Protein AF-A0AAV1KT23-F1 (afdb_monomer)

Secondary structure (DSSP, 8-state):
-HHHHHHHHHHHHHHHHHHHHHHHHHHHHHHHHHHHHHHHHHHHHHHHHHHHHHHHHHHHHHHHHHHHTT-EEEES---TT--HHHHHHHHHHHHHHTT----TTT-------S-------------S-PPTT-EEEE---HHHHHHHHHHHHHHHHHHHTT-EEEEETTEEEEEPPPPTTS---PPP--PPPP---

Structure (mmCIF, N/CA/C/O backbone):
data_AF-A0AAV1KT23-F1
#
_entry.id   AF-A0AAV1KT23-F1
#
loop_
_atom_site.group_PDB
_atom_site.id
_atom_site.type_symbol
_atom_site.label_atom_id
_atom_site.label_alt_id
_atom_site.label_comp_id
_atom_site.label_asym_id
_atom_site.label_entity_id
_atom_site.label_seq_id
_atom_site.pdbx_PDB_ins_code
_atom_site.Cartn_x
_atom_site.Cartn_y
_atom_site.Cartn_z
_atom_site.occupancy
_atom_site.B_iso_or_equiv
_atom_site.auth_seq_id
_atom_site.auth_comp_id
_atom_site.auth_asym_id
_atom_site.auth_atom_id
_atom_site.pdbx_PDB_model_num
ATOM 1 N N . MET A 1 1 ? -34.843 -4.016 82.508 1.00 55.88 1 MET A N 1
ATOM 2 C CA . MET A 1 1 ? -34.786 -2.859 81.591 1.00 55.88 1 MET A CA 1
ATOM 3 C C . MET A 1 1 ? -33.618 -2.963 80.613 1.00 55.88 1 MET A C 1
ATOM 5 O O . MET A 1 1 ? -33.798 -2.567 79.472 1.00 55.88 1 MET A O 1
ATOM 9 N N . ASP A 1 2 ? -32.490 -3.579 80.985 1.00 71.94 2 ASP A N 1
ATOM 10 C CA . ASP A 1 2 ? -31.324 -3.693 80.086 1.00 71.94 2 ASP A CA 1
ATOM 11 C C . ASP A 1 2 ? -31.554 -4.578 78.851 1.00 71.94 2 ASP A C 1
ATOM 13 O O . ASP A 1 2 ? -31.288 -4.144 77.737 1.00 71.94 2 ASP A O 1
ATOM 17 N N . LYS A 1 3 ? -32.180 -5.756 79.000 1.00 79.38 3 LYS A N 1
ATOM 18 C CA . LYS A 1 3 ? -32.465 -6.655 77.858 1.00 79.38 3 LYS A CA 1
ATOM 19 C C . LYS A 1 3 ? -33.373 -6.044 76.785 1.00 79.38 3 LYS A C 1
ATOM 21 O O . LYS A 1 3 ? -33.212 -6.329 75.606 1.00 79.38 3 LYS A O 1
ATOM 26 N N . SER A 1 4 ? -34.345 -5.222 77.182 1.00 81.56 4 SER A N 1
ATOM 27 C CA . SER A 1 4 ? -35.222 -4.525 76.232 1.00 81.56 4 SER A CA 1
ATOM 28 C C . SER A 1 4 ? -34.494 -3.397 75.506 1.00 81.56 4 SER A C 1
ATOM 30 O O . SER A 1 4 ? -34.811 -3.127 74.354 1.00 81.56 4 SER A O 1
ATOM 32 N N . MET A 1 5 ? -33.519 -2.761 76.164 1.00 85.56 5 MET A N 1
ATOM 33 C CA . MET A 1 5 ? -32.680 -1.721 75.569 1.00 85.56 5 MET A CA 1
ATOM 34 C C . MET A 1 5 ? -31.668 -2.324 74.583 1.00 85.56 5 MET A C 1
ATOM 36 O O . MET A 1 5 ? -31.535 -1.821 73.473 1.00 85.56 5 MET A O 1
ATOM 40 N N . GLU A 1 6 ? -31.027 -3.445 74.935 1.00 86.19 6 GLU A N 1
ATOM 41 C CA . GLU A 1 6 ? -30.149 -4.208 74.028 1.00 86.19 6 GLU A CA 1
ATOM 42 C C . GLU A 1 6 ? -30.892 -4.711 72.783 1.00 86.19 6 GLU A C 1
ATOM 44 O O . GLU A 1 6 ? -30.389 -4.610 71.662 1.00 86.19 6 GLU A O 1
ATOM 49 N N . LEU A 1 7 ? -32.123 -5.206 72.951 1.00 88.44 7 LEU A N 1
ATOM 50 C CA . LEU A 1 7 ? -32.963 -5.623 71.826 1.00 88.44 7 LEU A CA 1
ATOM 51 C C . LEU A 1 7 ? -33.328 -4.436 70.915 1.00 88.44 7 LEU A C 1
ATOM 53 O O . LEU A 1 7 ? -33.459 -4.584 69.704 1.00 88.44 7 LEU A O 1
ATOM 57 N N . LEU A 1 8 ? -33.497 -3.240 71.479 1.00 87.31 8 LEU A N 1
ATOM 58 C CA . LEU A 1 8 ? -33.789 -2.027 70.714 1.00 87.31 8 LEU A CA 1
ATOM 59 C C . LEU A 1 8 ? -32.570 -1.548 69.918 1.00 87.31 8 LEU A C 1
ATOM 61 O O . LEU A 1 8 ? -32.713 -1.198 68.749 1.00 87.31 8 LEU A O 1
ATOM 65 N N . LEU A 1 9 ? -31.385 -1.572 70.532 1.00 89.00 9 LEU A N 1
ATOM 66 C CA . LEU A 1 9 ? -30.122 -1.198 69.890 1.00 89.00 9 LEU A CA 1
ATOM 67 C C . LEU A 1 9 ? -29.766 -2.149 68.741 1.00 89.00 9 LEU A C 1
ATOM 69 O O . LEU A 1 9 ? -29.479 -1.687 67.644 1.00 89.00 9 LEU A O 1
ATOM 73 N N . SER A 1 10 ? -29.895 -3.461 68.948 1.00 88.94 10 SER A N 1
ATOM 74 C CA . SER A 1 10 ? -29.666 -4.455 67.884 1.00 88.94 10 SER A CA 1
ATOM 75 C C . SER A 1 10 ? -30.620 -4.289 66.694 1.00 88.94 10 SER A C 1
ATOM 77 O O . SER A 1 10 ? -30.179 -4.309 65.548 1.00 88.94 10 SER A O 1
ATOM 79 N N . ASN A 1 11 ? -31.910 -4.034 66.941 1.00 89.50 11 ASN A N 1
ATOM 80 C CA . ASN A 1 11 ? -32.876 -3.741 65.874 1.00 89.50 11 ASN A CA 1
ATOM 81 C C . ASN A 1 11 ? -32.574 -2.424 65.131 1.00 89.50 11 ASN A C 1
ATOM 83 O O . ASN A 1 11 ? -32.906 -2.286 63.950 1.00 89.50 11 ASN A O 1
ATOM 87 N N . LEU A 1 12 ? -31.997 -1.430 65.815 1.00 90.88 12 LEU A N 1
ATOM 88 C CA . LEU A 1 12 ? -31.562 -0.178 65.191 1.00 90.88 12 LEU A CA 1
ATOM 89 C C . LEU A 1 12 ? -30.331 -0.398 64.308 1.00 90.88 12 LEU A C 1
ATOM 91 O O . LEU A 1 12 ? -30.327 0.087 63.178 1.00 90.88 12 LEU A O 1
ATOM 95 N N . ASP A 1 13 ? -29.350 -1.171 64.775 1.00 91.62 13 ASP A N 1
ATOM 96 C CA . ASP A 1 13 ? -28.165 -1.535 63.994 1.00 91.62 13 ASP A CA 1
ATOM 97 C C . ASP A 1 13 ? -28.533 -2.359 62.754 1.00 91.62 13 ASP A C 1
ATOM 99 O O . ASP A 1 13 ? -28.060 -2.063 61.658 1.00 91.62 13 ASP A O 1
ATOM 103 N N . GLU A 1 14 ? -29.443 -3.333 62.875 1.00 91.94 14 GLU A N 1
ATOM 104 C CA . GLU A 1 14 ? -29.962 -4.070 61.713 1.00 91.94 14 GLU A CA 1
ATOM 105 C C . GLU A 1 14 ? -30.644 -3.141 60.703 1.00 91.94 14 GLU A C 1
ATOM 107 O O . GLU A 1 14 ? -30.401 -3.242 59.499 1.00 91.94 14 GLU A O 1
ATOM 112 N N . LYS A 1 15 ? -31.471 -2.191 61.161 1.00 91.31 15 LYS A N 1
ATOM 113 C CA . LYS A 1 15 ? -32.116 -1.219 60.264 1.00 91.31 15 LYS A CA 1
ATOM 114 C C . LYS A 1 15 ? -31.115 -0.283 59.594 1.00 91.31 15 LYS A C 1
ATOM 116 O O . LYS A 1 15 ? -31.285 0.011 58.411 1.00 91.31 15 LYS A O 1
ATOM 121 N N . LEU A 1 16 ? -30.097 0.178 60.319 1.00 92.19 16 LEU A N 1
ATOM 122 C CA . LEU A 1 16 ? -29.037 1.027 59.775 1.00 92.19 16 LEU A CA 1
ATOM 123 C C . LEU A 1 16 ? -28.194 0.274 58.744 1.00 92.19 16 LEU A C 1
ATOM 125 O O . LEU A 1 16 ? -27.921 0.816 57.673 1.00 92.19 16 LEU A O 1
ATOM 129 N N . ASN A 1 17 ? -27.850 -0.985 59.012 1.00 91.81 17 ASN A N 1
ATOM 130 C CA . ASN A 1 17 ? -27.135 -1.836 58.063 1.00 91.81 17 ASN A CA 1
ATOM 131 C C . ASN A 1 17 ? -27.964 -2.074 56.797 1.00 91.81 17 ASN A C 1
ATOM 133 O O . ASN A 1 17 ? -27.471 -1.825 55.699 1.00 91.81 17 ASN A O 1
ATOM 137 N N . ASN A 1 18 ? -29.247 -2.421 56.939 1.00 91.44 18 ASN A N 1
ATOM 138 C CA . ASN A 1 18 ? -30.156 -2.601 55.803 1.00 91.44 18 ASN A CA 1
ATOM 139 C C . ASN A 1 18 ? -30.302 -1.317 54.969 1.00 91.44 18 ASN A C 1
ATOM 141 O O . ASN A 1 18 ? -30.287 -1.363 53.741 1.00 91.44 18 ASN A O 1
ATOM 145 N N . GLN A 1 19 ? -30.416 -0.148 55.609 1.00 92.06 19 GLN A N 1
ATOM 146 C CA . GLN A 1 19 ? -30.452 1.133 54.895 1.00 92.06 19 GLN A CA 1
ATOM 147 C C . GLN A 1 19 ? -29.137 1.421 54.169 1.00 92.06 19 GLN A C 1
ATOM 149 O O . GLN A 1 19 ? -29.159 1.863 53.021 1.00 92.06 19 GLN A O 1
ATOM 154 N N . THR A 1 20 ? -28.000 1.146 54.806 1.00 89.50 20 THR A N 1
ATOM 155 C CA . THR A 1 20 ? -26.676 1.332 54.201 1.00 89.50 20 THR A CA 1
ATOM 156 C C . THR A 1 20 ? -26.500 0.417 52.990 1.00 89.50 20 THR A C 1
ATOM 158 O O . THR A 1 20 ? -26.002 0.855 51.953 1.00 89.50 20 THR A O 1
ATOM 161 N N . GLU A 1 21 ? -26.978 -0.823 53.060 1.00 90.81 21 GLU A N 1
ATOM 162 C CA . GLU A 1 21 ? -26.947 -1.778 51.951 1.00 90.81 21 GLU A CA 1
ATOM 163 C C . GLU A 1 21 ? -27.853 -1.335 50.786 1.00 90.81 21 GLU A C 1
ATOM 165 O O . GLU A 1 21 ? -27.436 -1.339 49.627 1.00 90.81 21 GLU A O 1
ATOM 170 N N . ILE A 1 22 ? -29.058 -0.831 51.068 1.00 91.38 22 ILE A N 1
ATOM 171 C CA . ILE A 1 22 ? -29.959 -0.274 50.042 1.00 91.38 22 ILE A CA 1
ATOM 172 C C . ILE A 1 22 ? -29.339 0.956 49.362 1.00 91.38 22 ILE A C 1
ATOM 174 O O . ILE A 1 22 ? -29.385 1.085 48.138 1.00 91.38 22 ILE A O 1
ATOM 178 N N . ILE A 1 23 ? -28.743 1.866 50.135 1.00 89.81 23 ILE A N 1
ATOM 179 C CA . ILE A 1 23 ? -28.126 3.082 49.589 1.00 89.81 23 ILE A CA 1
ATOM 180 C C . ILE A 1 23 ? -26.904 2.721 48.745 1.00 89.81 23 ILE A C 1
ATOM 182 O O . ILE A 1 23 ? -26.772 3.201 47.620 1.00 89.81 23 ILE A O 1
ATOM 186 N N . THR A 1 24 ? -26.022 1.859 49.253 1.00 89.38 24 THR A N 1
ATOM 187 C CA . THR A 1 24 ? -24.819 1.439 48.523 1.00 89.38 24 THR A CA 1
ATOM 188 C C . THR A 1 24 ? -25.183 0.702 47.243 1.00 89.38 24 THR A C 1
ATOM 190 O O . THR A 1 24 ? -24.663 1.059 46.189 1.00 89.38 24 THR A O 1
ATOM 193 N N . THR A 1 25 ? -26.127 -0.238 47.269 1.00 91.19 25 THR A N 1
ATOM 1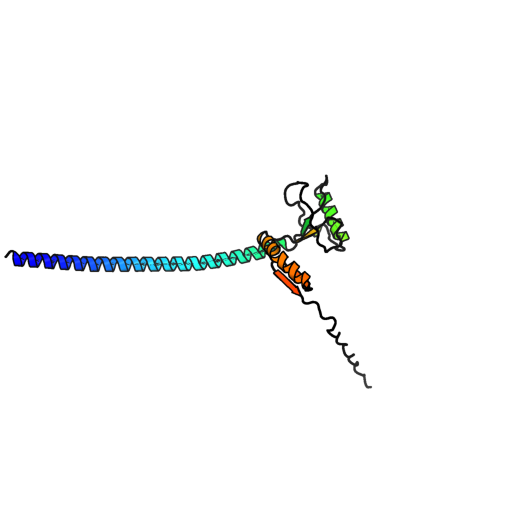94 C CA . THR A 1 25 ? -26.585 -0.939 46.057 1.00 91.19 25 THR A CA 1
ATOM 195 C C . THR A 1 25 ? -27.206 0.017 45.035 1.00 91.19 25 THR A C 1
ATOM 197 O O . THR A 1 25 ? -26.853 -0.050 43.856 1.00 91.19 25 THR A O 1
ATOM 200 N N . ALA A 1 26 ? -28.051 0.961 45.464 1.00 91.88 26 ALA A N 1
ATOM 201 C CA . ALA A 1 26 ? -28.656 1.957 44.577 1.00 91.88 26 ALA A CA 1
ATOM 202 C C . ALA A 1 26 ? -27.618 2.900 43.947 1.00 91.88 26 ALA A C 1
ATOM 204 O O . ALA A 1 26 ? -27.646 3.137 42.739 1.00 91.88 26 ALA A O 1
ATOM 205 N N . VAL A 1 27 ? -26.668 3.406 44.741 1.00 91.19 27 VAL A N 1
ATOM 206 C CA . VAL A 1 27 ? -25.580 4.264 44.247 1.00 91.19 27 VAL A CA 1
ATOM 207 C C . VAL A 1 27 ? -24.688 3.491 43.279 1.00 91.19 27 VAL A C 1
ATOM 209 O O . VAL A 1 27 ? -24.389 3.992 42.198 1.00 91.19 27 VAL A O 1
ATOM 212 N N . THR A 1 28 ? -24.310 2.256 43.622 1.00 90.88 28 THR A N 1
ATOM 213 C CA . THR A 1 28 ? -23.454 1.419 42.768 1.00 90.88 28 THR A CA 1
ATOM 214 C C . THR A 1 28 ? -24.133 1.129 41.434 1.00 90.88 28 THR A C 1
ATOM 216 O O . THR A 1 28 ? -23.493 1.246 40.393 1.00 90.88 28 THR A O 1
ATOM 219 N N . LYS A 1 29 ? -25.438 0.826 41.442 1.00 92.56 29 LYS A N 1
ATOM 220 C CA . LYS A 1 29 ? -26.222 0.598 40.224 1.00 92.56 29 LYS A CA 1
ATOM 221 C C . LYS A 1 29 ? -26.279 1.843 39.337 1.00 92.56 29 LYS A C 1
ATOM 223 O O . LYS A 1 29 ? -25.959 1.746 38.160 1.00 92.56 29 LYS A O 1
ATOM 228 N N . ASN A 1 30 ? -26.599 3.008 39.902 1.00 93.06 30 ASN A N 1
ATOM 229 C CA . ASN A 1 30 ? -26.663 4.260 39.140 1.00 93.06 30 ASN A CA 1
ATOM 230 C C . ASN A 1 30 ? -25.303 4.639 38.531 1.00 93.06 30 ASN A C 1
ATOM 232 O O . ASN A 1 30 ? -25.230 5.085 37.388 1.00 93.06 30 ASN A O 1
ATOM 236 N N . VAL A 1 31 ? -24.215 4.460 39.288 1.00 93.19 31 VAL A N 1
ATOM 237 C CA . VAL A 1 31 ? -22.854 4.710 38.791 1.00 93.19 31 VAL A CA 1
ATOM 238 C C . VAL A 1 31 ? -22.493 3.719 37.684 1.00 93.19 31 VAL A C 1
ATOM 240 O O . VAL A 1 31 ? -21.929 4.134 36.673 1.00 93.19 31 VAL A O 1
ATOM 243 N N . MET A 1 32 ? -22.843 2.439 37.839 1.00 93.38 32 MET A N 1
ATOM 244 C CA . MET A 1 32 ? -22.590 1.417 36.822 1.00 93.38 32 MET A CA 1
ATOM 245 C C . MET A 1 32 ? -23.345 1.720 35.523 1.00 93.38 32 MET A C 1
ATOM 247 O O . MET A 1 32 ? -22.735 1.722 34.461 1.00 93.38 32 MET A O 1
ATOM 251 N N . GLU A 1 33 ? -24.631 2.075 35.608 1.00 93.56 33 GLU A N 1
ATOM 252 C CA . GLU A 1 33 ? -25.448 2.451 34.446 1.00 93.56 33 GLU A CA 1
ATOM 253 C C . GLU A 1 33 ? -24.859 3.666 33.708 1.00 93.56 33 GLU A C 1
ATOM 255 O O . GLU A 1 33 ? -24.711 3.642 32.485 1.00 93.56 33 GLU A O 1
ATOM 260 N N . ALA A 1 34 ? -24.424 4.700 34.439 1.00 93.56 34 ALA A N 1
ATOM 261 C CA . ALA A 1 34 ? -23.784 5.872 33.841 1.00 93.56 34 ALA A CA 1
ATOM 262 C C . ALA A 1 34 ? -22.441 5.540 33.161 1.00 93.56 34 ALA A C 1
ATOM 264 O O . ALA A 1 34 ? -22.104 6.116 32.121 1.00 93.56 34 ALA A O 1
ATOM 265 N N . ILE A 1 35 ? -21.659 4.620 33.734 1.00 93.75 35 ILE A N 1
ATOM 266 C CA . ILE A 1 35 ? -20.406 4.141 33.136 1.00 93.75 35 ILE A CA 1
ATOM 267 C C . ILE A 1 35 ? -20.697 3.322 31.876 1.00 93.75 35 ILE A C 1
ATOM 269 O O . ILE A 1 35 ? -20.045 3.549 30.856 1.00 93.75 35 ILE A O 1
ATOM 273 N N . ASP A 1 36 ? -21.682 2.427 31.912 1.00 94.12 36 ASP A N 1
ATOM 274 C CA . ASP A 1 36 ? -22.065 1.586 30.776 1.00 94.12 36 ASP A CA 1
ATOM 275 C C . ASP A 1 36 ? -22.551 2.421 29.588 1.00 94.12 36 ASP A C 1
ATOM 277 O O . ASP A 1 36 ? -22.151 2.172 28.447 1.00 94.12 36 ASP A O 1
ATOM 281 N N . GLU A 1 37 ? -23.338 3.472 29.832 1.00 93.88 37 GLU A N 1
ATOM 282 C CA . GLU A 1 37 ? -23.741 4.417 28.786 1.00 93.88 37 GLU A CA 1
ATOM 283 C C . GLU A 1 37 ? -22.531 5.112 28.151 1.00 93.88 37 GLU A C 1
ATOM 285 O O . GLU A 1 37 ? -22.406 5.168 26.922 1.00 93.88 37 GLU A O 1
ATOM 290 N N . ARG A 1 38 ? -21.591 5.600 28.970 1.00 94.50 38 ARG A N 1
ATOM 291 C CA . ARG A 1 38 ? -20.360 6.231 28.473 1.00 94.50 38 ARG A CA 1
ATOM 292 C C . ARG A 1 38 ? -19.510 5.242 27.682 1.00 94.50 38 ARG A C 1
ATOM 294 O O . ARG A 1 38 ? -19.063 5.577 26.585 1.00 94.50 38 ARG A O 1
ATOM 301 N N . LEU A 1 39 ? -19.338 4.017 28.172 1.00 95.31 39 LEU A N 1
ATOM 302 C CA . LEU A 1 39 ? -18.619 2.964 27.457 1.00 95.31 39 LEU A CA 1
ATOM 303 C C . LEU A 1 39 ? -19.284 2.650 26.119 1.00 95.31 39 LEU A C 1
ATOM 305 O O . LEU A 1 39 ? -18.592 2.569 25.104 1.00 95.31 39 LEU A O 1
ATOM 309 N N . LYS A 1 40 ? -20.615 2.566 26.075 1.00 95.38 40 LYS A N 1
ATOM 310 C CA . LYS A 1 40 ? -21.354 2.346 24.832 1.00 95.38 40 LYS A CA 1
ATOM 311 C C . LYS A 1 40 ? -21.066 3.447 23.812 1.00 95.38 40 LYS A C 1
ATOM 313 O O . LYS A 1 40 ? -20.646 3.130 22.700 1.00 95.38 40 LYS A O 1
ATOM 318 N N . THR A 1 41 ? -21.160 4.720 24.203 1.00 94.94 41 THR A N 1
ATOM 319 C CA . THR A 1 41 ? -20.836 5.843 23.298 1.00 94.94 41 THR A CA 1
ATOM 320 C C . THR A 1 41 ? -19.399 5.767 22.766 1.00 94.94 41 THR A C 1
ATOM 322 O O . THR A 1 41 ? -19.180 5.877 21.560 1.00 94.94 41 THR A O 1
ATOM 325 N N . ILE A 1 42 ? -18.426 5.454 23.630 1.00 95.81 42 ILE A N 1
ATOM 326 C CA . ILE A 1 42 ? -17.013 5.307 23.251 1.00 95.81 42 ILE A CA 1
ATOM 327 C C . ILE A 1 42 ? -16.811 4.124 22.295 1.00 95.81 42 ILE A C 1
ATOM 329 O O . ILE A 1 42 ? -16.022 4.209 21.349 1.00 95.81 42 ILE A O 1
ATOM 333 N N . THR A 1 43 ? -17.495 2.999 22.516 1.00 95.88 43 THR A N 1
ATOM 334 C CA . THR A 1 43 ? -17.392 1.836 21.622 1.00 95.88 43 THR A CA 1
ATOM 335 C C . THR A 1 43 ? -17.973 2.141 20.245 1.00 95.88 43 THR A C 1
ATOM 337 O O . THR A 1 43 ? -17.338 1.834 19.234 1.00 95.88 43 THR A O 1
ATOM 340 N N . GLU A 1 44 ? -19.117 2.823 20.181 1.00 95.62 44 GLU A N 1
ATOM 341 C CA . GLU A 1 44 ? -19.734 3.249 18.926 1.00 95.62 44 GLU A CA 1
ATOM 342 C C . GLU A 1 44 ? -18.821 4.209 18.151 1.00 95.62 44 GLU A C 1
ATOM 344 O O . GLU A 1 44 ? -18.584 4.015 16.957 1.00 95.62 44 GLU A O 1
ATOM 349 N N . GLU A 1 45 ? -18.236 5.205 18.814 1.00 96.12 45 GLU A N 1
ATOM 350 C CA . GLU A 1 45 ? -17.266 6.110 18.191 1.00 96.12 45 GLU A CA 1
ATOM 351 C C . GLU A 1 45 ? -16.028 5.367 17.683 1.00 96.12 45 GLU A C 1
ATOM 353 O O . GLU A 1 45 ? -15.611 5.570 16.540 1.00 96.12 45 GLU A O 1
ATOM 358 N N . ASN A 1 46 ? -15.488 4.435 18.469 1.00 96.56 46 ASN A N 1
ATOM 359 C CA . ASN A 1 46 ? -14.352 3.614 18.056 1.00 96.56 46 ASN A CA 1
ATOM 360 C C . ASN A 1 46 ? -14.657 2.766 16.817 1.00 96.56 46 ASN A C 1
ATOM 362 O O . ASN A 1 46 ? -13.807 2.647 15.933 1.00 96.56 46 ASN A O 1
ATOM 366 N N . THR A 1 47 ? -15.859 2.191 16.706 1.00 96.50 47 THR A N 1
ATOM 367 C CA . THR A 1 47 ? -16.245 1.446 15.494 1.00 96.50 47 THR A CA 1
ATOM 368 C C . THR A 1 47 ? -16.317 2.359 14.269 1.00 96.50 47 THR A C 1
ATOM 370 O O . THR A 1 47 ? -15.778 2.012 13.215 1.00 96.50 47 THR A O 1
ATOM 373 N N . LYS A 1 48 ? -16.882 3.568 14.412 1.00 96.88 48 LYS A N 1
ATOM 374 C CA . LYS A 1 48 ? -16.931 4.578 13.341 1.00 96.88 48 LYS A CA 1
ATOM 375 C C . LYS A 1 48 ? -15.529 5.020 12.919 1.00 96.88 48 LYS A C 1
ATOM 377 O O . LYS A 1 48 ? -15.266 5.156 11.725 1.00 96.88 48 LYS A O 1
ATOM 382 N N . LEU A 1 49 ? -14.624 5.229 13.875 1.00 97.06 49 LEU A N 1
ATOM 383 C CA . LEU A 1 49 ? -13.235 5.602 13.604 1.00 97.06 49 LEU A CA 1
ATOM 384 C C . LEU A 1 49 ? -12.486 4.492 12.869 1.00 97.06 49 LEU A C 1
ATOM 386 O O . LEU A 1 49 ? -11.861 4.766 11.847 1.00 97.06 49 LEU A O 1
ATOM 390 N N . LYS A 1 50 ? -12.606 3.238 13.317 1.00 97.38 50 LYS A N 1
ATOM 391 C CA . LYS A 1 50 ? -11.995 2.084 12.636 1.00 97.38 50 LYS A CA 1
ATOM 392 C C . LYS A 1 50 ? -12.495 1.941 11.198 1.00 97.38 50 LYS A C 1
ATOM 394 O O . LYS A 1 50 ? -11.689 1.727 10.295 1.00 97.38 50 LYS A O 1
ATOM 399 N N . ALA A 1 51 ? -13.796 2.129 10.966 1.00 96.50 51 ALA A N 1
ATOM 400 C CA . ALA A 1 51 ? -14.357 2.122 9.616 1.00 96.50 51 ALA A CA 1
ATOM 401 C C . ALA A 1 51 ? -13.768 3.249 8.749 1.00 96.50 51 ALA A C 1
ATOM 403 O O . ALA A 1 51 ? -13.336 3.000 7.624 1.00 96.50 51 ALA A O 1
ATOM 404 N N . LYS A 1 52 ? -13.679 4.477 9.282 1.00 97.44 52 LYS A N 1
ATOM 405 C CA . LYS A 1 52 ? -13.051 5.608 8.579 1.00 97.44 52 LYS A CA 1
ATOM 406 C C . LYS A 1 52 ? -11.586 5.327 8.239 1.00 97.44 52 LYS A C 1
ATOM 408 O O . LYS A 1 52 ? -11.200 5.541 7.093 1.00 97.44 52 LYS A O 1
ATOM 413 N N . ILE A 1 53 ? -10.800 4.812 9.185 1.00 97.12 53 ILE A N 1
ATOM 414 C CA . ILE A 1 53 ? -9.392 4.446 8.966 1.00 97.12 53 ILE A CA 1
ATOM 415 C C . ILE A 1 53 ? -9.279 3.433 7.825 1.00 97.12 53 ILE A C 1
ATOM 417 O O . ILE A 1 53 ? -8.579 3.702 6.855 1.00 97.12 53 ILE A O 1
ATOM 421 N N . SER A 1 54 ? -10.063 2.353 7.860 1.00 96.44 54 SER A N 1
ATOM 422 C CA . SER A 1 54 ? -10.060 1.345 6.793 1.00 96.44 54 SER A CA 1
ATOM 423 C C . SER A 1 54 ? -10.393 1.941 5.415 1.00 96.44 54 SER A C 1
ATOM 425 O O . SER A 1 54 ? -9.724 1.656 4.420 1.00 96.44 54 SER A O 1
ATOM 427 N N . THR A 1 55 ? -11.383 2.840 5.335 1.00 96.81 55 THR A N 1
ATOM 428 C CA . THR A 1 55 ? -11.700 3.520 4.066 1.00 96.81 55 THR A CA 1
ATOM 429 C C . THR A 1 55 ? -10.587 4.452 3.589 1.00 96.81 55 THR A C 1
ATOM 431 O O . THR A 1 55 ? -10.375 4.580 2.383 1.00 96.81 55 THR A O 1
ATOM 434 N N . LEU A 1 56 ? -9.878 5.110 4.510 1.00 96.44 56 LEU A N 1
ATOM 435 C CA . LEU A 1 56 ? -8.759 5.992 4.181 1.00 96.44 56 LEU A CA 1
ATOM 436 C C . LEU A 1 56 ? -7.556 5.192 3.685 1.00 96.44 56 LEU A C 1
ATOM 438 O O . LEU A 1 56 ? -6.983 5.558 2.665 1.00 96.44 56 LEU A O 1
ATOM 442 N N . GLU A 1 57 ? -7.228 4.080 4.339 1.00 94.69 57 GLU A N 1
ATOM 443 C CA . GLU A 1 57 ? -6.185 3.149 3.897 1.00 94.69 57 GLU A CA 1
ATOM 444 C C . GLU A 1 57 ? -6.468 2.640 2.480 1.00 94.69 57 GLU A C 1
ATOM 446 O O . GLU A 1 57 ? -5.591 2.656 1.617 1.00 94.69 57 GLU A O 1
ATOM 451 N N . HIS A 1 58 ? -7.719 2.271 2.193 1.00 92.75 58 HIS A N 1
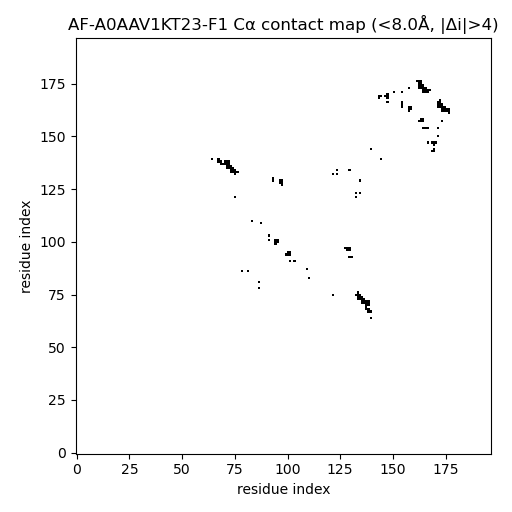ATOM 452 C CA . HIS A 1 58 ? -8.101 1.841 0.851 1.00 92.75 58 HIS A CA 1
ATOM 453 C C . HIS A 1 58 ? -7.908 2.946 -0.198 1.00 92.75 58 HIS A C 1
ATOM 455 O O . HIS A 1 58 ? -7.346 2.697 -1.266 1.00 92.75 58 HIS A O 1
ATOM 461 N N . LYS A 1 59 ? -8.324 4.181 0.110 1.00 95.62 59 LYS A N 1
ATOM 462 C CA . LYS A 1 59 ? -8.131 5.335 -0.782 1.00 95.62 59 LYS A CA 1
ATOM 463 C C . LYS A 1 59 ? -6.653 5.646 -1.003 1.00 95.62 59 LYS A C 1
ATOM 465 O O . LYS A 1 59 ? -6.261 5.906 -2.137 1.00 95.62 59 LYS A O 1
ATOM 470 N N . LEU A 1 60 ? -5.838 5.597 0.051 1.00 93.88 60 LEU A N 1
ATOM 471 C CA . LEU A 1 60 ? -4.392 5.798 -0.048 1.00 93.88 60 LEU A CA 1
ATOM 472 C C . LEU A 1 60 ? -3.758 4.767 -0.981 1.00 93.88 60 LEU A C 1
ATOM 474 O O . LEU A 1 60 ? -3.029 5.150 -1.891 1.00 93.88 60 LEU A O 1
ATOM 478 N N . ASN A 1 61 ? -4.119 3.492 -0.840 1.00 89.56 61 ASN A N 1
ATOM 479 C CA . ASN A 1 61 ? -3.613 2.429 -1.707 1.00 89.56 61 ASN A CA 1
ATOM 480 C C . ASN A 1 61 ? -3.968 2.647 -3.185 1.00 89.56 61 ASN A C 1
ATOM 482 O O . ASN A 1 61 ? -3.129 2.426 -4.060 1.00 89.56 61 ASN A O 1
ATOM 486 N N . ILE A 1 62 ? -5.187 3.112 -3.479 1.00 89.94 62 ILE A N 1
ATOM 487 C CA . ILE A 1 62 ? -5.594 3.455 -4.852 1.00 89.94 62 ILE A CA 1
ATOM 488 C C . ILE A 1 62 ? -4.742 4.609 -5.391 1.00 89.94 62 ILE A C 1
ATOM 490 O O . ILE A 1 62 ? -4.206 4.509 -6.492 1.00 89.94 62 ILE A O 1
ATOM 494 N N . ILE A 1 63 ? -4.562 5.673 -4.606 1.00 92.19 63 ILE A N 1
ATOM 495 C CA . ILE A 1 63 ? -3.769 6.841 -5.014 1.00 92.19 63 ILE A CA 1
ATOM 496 C C . ILE A 1 63 ? -2.304 6.456 -5.255 1.00 92.19 63 ILE A C 1
ATOM 498 O O . ILE A 1 63 ? -1.693 6.914 -6.222 1.00 92.19 63 ILE A O 1
ATOM 502 N N . GLU A 1 64 ? -1.717 5.619 -4.400 1.00 88.75 64 GLU A N 1
ATOM 503 C CA . GLU A 1 64 ? -0.352 5.126 -4.598 1.00 88.75 64 GLU A CA 1
ATOM 504 C C . GLU A 1 64 ? -0.220 4.293 -5.875 1.00 88.75 64 GLU A C 1
ATOM 506 O O . GLU A 1 64 ? 0.762 4.446 -6.607 1.00 88.75 64 GLU A O 1
ATOM 511 N N . LEU A 1 65 ? -1.217 3.454 -6.168 1.00 86.38 65 LEU A N 1
ATOM 512 C CA . LEU A 1 65 ? -1.269 2.671 -7.398 1.00 86.38 65 LEU A CA 1
ATOM 513 C C . LEU A 1 65 ? -1.336 3.581 -8.623 1.00 86.38 65 LEU A C 1
ATOM 515 O O . LEU A 1 65 ? -0.570 3.389 -9.562 1.00 86.38 65 LEU A O 1
ATOM 519 N N . GLU A 1 66 ? -2.207 4.587 -8.614 1.00 87.44 66 GLU A N 1
ATOM 520 C CA . GLU A 1 66 ? -2.345 5.529 -9.727 1.00 87.44 66 GLU A CA 1
ATOM 521 C C . GLU A 1 66 ? -1.069 6.342 -9.955 1.00 87.44 66 GLU A C 1
ATOM 523 O O . GLU A 1 66 ? -0.638 6.493 -11.099 1.00 87.44 66 GLU A O 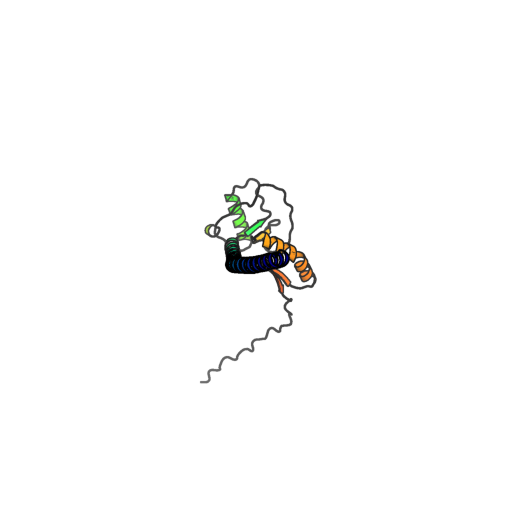1
ATOM 528 N N . LYS A 1 67 ? -0.411 6.795 -8.879 1.00 87.94 67 LYS A N 1
ATOM 529 C CA . LYS A 1 67 ? 0.854 7.541 -8.966 1.00 87.94 67 LYS A CA 1
ATOM 530 C C . LYS A 1 67 ? 2.008 6.718 -9.534 1.00 87.94 67 LYS A C 1
ATOM 532 O O . LYS A 1 67 ? 2.883 7.298 -10.168 1.00 87.94 67 LYS A O 1
ATOM 537 N N . ARG A 1 68 ? 2.037 5.404 -9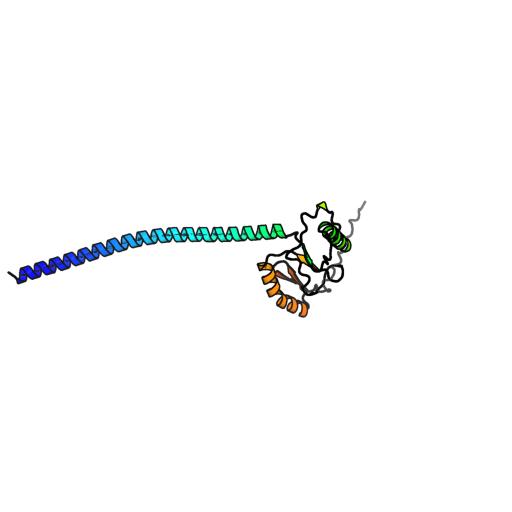.290 1.00 85.25 68 ARG A N 1
ATOM 538 C CA . ARG A 1 68 ? 3.115 4.506 -9.745 1.00 85.25 68 ARG A CA 1
ATOM 539 C C . ARG A 1 68 ? 2.786 3.738 -11.023 1.00 85.25 68 ARG A C 1
ATOM 541 O O . ARG A 1 68 ? 3.667 3.099 -11.582 1.00 85.25 68 ARG A O 1
ATOM 548 N N . LYS A 1 69 ? 1.543 3.805 -11.510 1.00 82.50 69 LYS A N 1
ATOM 549 C CA . LYS A 1 69 ? 1.043 3.017 -12.650 1.00 82.50 69 LYS A CA 1
ATOM 550 C C . LYS A 1 69 ? 1.910 3.122 -13.907 1.00 82.50 69 LYS A C 1
ATOM 552 O O . LYS A 1 69 ? 2.026 2.146 -14.641 1.00 82.50 69 LYS A O 1
ATOM 557 N N . TYR A 1 70 ? 2.484 4.297 -14.153 1.00 83.12 70 TYR A N 1
ATOM 558 C CA . TYR A 1 70 ? 3.307 4.584 -15.332 1.00 83.12 70 TYR A CA 1
ATOM 559 C C . TYR A 1 70 ? 4.806 4.664 -15.008 1.00 83.12 70 TYR A C 1
ATOM 561 O O . TYR A 1 70 ? 5.604 5.031 -15.865 1.00 83.12 70 TYR A O 1
ATOM 569 N N . ASN A 1 71 ? 5.199 4.324 -13.779 1.00 86.50 71 ASN A N 1
ATOM 570 C CA . ASN A 1 71 ? 6.593 4.335 -13.366 1.00 86.50 71 ASN A CA 1
ATOM 571 C C . ASN A 1 71 ? 7.274 3.029 -13.784 1.00 86.50 71 ASN A C 1
ATOM 573 O O . ASN A 1 71 ? 6.807 1.927 -13.475 1.00 86.50 71 ASN A O 1
ATOM 577 N N . LEU A 1 72 ? 8.432 3.167 -14.423 1.00 84.75 72 LEU A N 1
ATOM 578 C CA . LEU A 1 72 ? 9.293 2.060 -14.815 1.00 84.75 72 LEU A CA 1
ATOM 579 C C . LEU A 1 72 ? 10.625 2.146 -14.072 1.00 84.75 72 LEU A C 1
ATOM 581 O O . LEU A 1 72 ? 11.185 3.223 -13.876 1.00 84.75 72 LEU A O 1
ATOM 585 N N . VAL A 1 73 ? 11.137 0.989 -13.670 1.00 85.56 73 VAL A N 1
ATOM 586 C CA . VAL A 1 73 ? 12.417 0.838 -12.987 1.00 85.56 73 VAL A CA 1
ATOM 587 C C . VAL A 1 73 ? 13.360 0.061 -13.888 1.00 85.56 73 VAL A C 1
ATOM 589 O O . VAL A 1 73 ? 13.144 -1.122 -14.167 1.00 85.56 73 VAL A O 1
ATOM 592 N N . PHE A 1 74 ? 14.423 0.736 -14.309 1.00 82.94 74 PHE A N 1
ATOM 593 C CA . PHE A 1 74 ? 15.497 0.161 -15.102 1.00 82.94 74 PHE A CA 1
ATOM 594 C C . PHE A 1 74 ? 16.610 -0.347 -14.183 1.00 82.94 74 PHE A C 1
ATOM 596 O O . PHE A 1 74 ? 17.035 0.326 -13.245 1.00 82.94 74 PHE A O 1
ATOM 603 N N . PHE A 1 75 ? 17.092 -1.552 -14.459 1.00 83.38 75 PHE A N 1
ATOM 604 C CA . PHE A 1 75 ? 18.200 -2.188 -13.757 1.00 83.38 75 PHE A CA 1
ATOM 605 C C . PHE A 1 75 ? 19.327 -2.485 -14.738 1.00 83.38 75 PHE A C 1
ATOM 607 O O . PHE A 1 75 ? 19.063 -2.879 -15.870 1.00 83.38 75 PHE A O 1
ATOM 614 N N . GLY A 1 76 ? 20.574 -2.384 -14.270 1.00 78.06 76 GLY A N 1
ATOM 615 C CA . GLY A 1 76 ? 21.752 -2.759 -15.060 1.00 78.06 76 GLY A CA 1
ATOM 616 C C . GLY A 1 76 ? 22.236 -1.689 -16.040 1.00 78.06 76 GLY A C 1
ATOM 617 O O . GLY A 1 76 ? 23.014 -2.018 -16.926 1.00 78.06 76 GLY A O 1
ATOM 618 N N . ILE A 1 77 ? 21.796 -0.438 -15.875 1.00 78.00 77 ILE A N 1
ATOM 619 C CA . ILE A 1 77 ? 22.340 0.711 -16.605 1.00 78.00 77 ILE A CA 1
ATOM 620 C C . ILE A 1 77 ? 23.712 1.054 -16.021 1.00 78.00 77 ILE A C 1
ATOM 622 O O . ILE A 1 77 ? 23.858 1.204 -14.806 1.00 78.00 77 ILE A O 1
ATOM 626 N N . GLU A 1 78 ? 24.717 1.151 -16.886 1.00 75.00 78 GLU A N 1
ATOM 627 C CA . GLU A 1 78 ? 26.063 1.566 -16.508 1.00 75.00 78 GLU A CA 1
ATOM 628 C C . GLU A 1 78 ? 26.154 3.098 -16.487 1.00 75.00 78 GLU A C 1
ATOM 630 O O . GLU A 1 78 ? 25.952 3.770 -17.499 1.00 75.00 78 GLU A O 1
ATOM 635 N N . GLU A 1 79 ? 26.437 3.644 -15.304 1.00 68.19 79 GLU A N 1
ATOM 636 C CA . GLU A 1 79 ? 26.464 5.088 -15.023 1.00 68.19 79 GLU A CA 1
ATOM 637 C C . GLU A 1 79 ? 27.893 5.660 -15.023 1.00 68.19 79 GLU A C 1
ATOM 639 O O . GLU A 1 79 ? 28.124 6.745 -14.495 1.00 68.19 79 GLU A O 1
ATOM 644 N N . SER A 1 80 ? 28.886 4.929 -15.544 1.00 60.19 80 SER A N 1
ATOM 645 C CA . SER A 1 80 ? 30.299 5.308 -15.434 1.00 60.19 80 SER A CA 1
ATOM 646 C C . SER A 1 80 ? 30.578 6.668 -16.093 1.00 60.19 80 SER A C 1
ATOM 648 O O . SER A 1 80 ? 30.783 6.748 -17.301 1.00 60.19 80 SER A O 1
ATOM 650 N N . GLY A 1 81 ? 30.585 7.732 -15.283 1.00 59.88 81 GLY A N 1
ATOM 651 C CA . GLY A 1 81 ? 30.950 9.094 -15.680 1.00 59.88 81 GLY A CA 1
ATOM 652 C C . GLY A 1 81 ? 29.892 9.879 -16.460 1.00 59.88 81 GLY A C 1
ATOM 653 O O . GLY A 1 81 ? 30.218 10.962 -16.933 1.00 59.88 81 GLY A O 1
ATOM 654 N N . LYS A 1 82 ? 28.662 9.367 -16.598 1.00 66.19 82 LYS A N 1
ATOM 655 C CA . LYS A 1 82 ? 27.608 10.030 -17.381 1.00 66.19 82 LYS A CA 1
ATOM 656 C C . LYS A 1 82 ? 26.880 11.103 -16.576 1.00 66.19 82 LYS A C 1
ATOM 658 O O . LYS A 1 82 ? 26.573 10.904 -15.399 1.00 66.19 82 LYS A O 1
ATOM 663 N N . THR A 1 83 ? 26.562 12.218 -17.226 1.00 73.38 83 THR A N 1
ATOM 664 C CA . THR A 1 83 ? 25.682 13.254 -16.661 1.00 73.38 83 THR A CA 1
ATOM 665 C C . THR A 1 83 ? 24.235 12.741 -16.609 1.00 73.38 83 THR A C 1
ATOM 667 O O . THR A 1 83 ? 23.854 11.838 -17.359 1.00 73.38 83 THR A O 1
ATOM 670 N N . GLU A 1 84 ? 23.389 13.307 -15.741 1.00 70.94 84 GLU A N 1
ATOM 671 C CA . GLU A 1 84 ? 21.968 12.926 -15.664 1.00 70.94 84 GLU A CA 1
ATOM 672 C C . GLU A 1 84 ? 21.262 13.045 -17.027 1.00 70.94 84 GLU A C 1
ATOM 674 O O . GLU A 1 84 ? 20.525 12.140 -17.408 1.00 70.94 84 GLU A O 1
ATOM 679 N N . ALA A 1 85 ? 21.560 14.093 -17.805 1.00 74.56 85 ALA A N 1
ATOM 680 C CA . ALA A 1 85 ? 21.013 14.293 -19.151 1.00 74.56 85 ALA A CA 1
ATOM 681 C C . ALA A 1 85 ? 21.408 13.174 -20.135 1.00 74.56 85 ALA A C 1
ATOM 683 O O . ALA A 1 85 ? 20.554 12.606 -20.805 1.00 74.56 85 ALA A O 1
ATOM 684 N N . GLU A 1 86 ? 22.680 12.772 -20.152 1.00 78.00 86 GLU A N 1
ATOM 685 C CA . GLU A 1 86 ? 23.169 11.680 -21.010 1.00 78.00 86 GLU A CA 1
ATOM 686 C C . GLU A 1 86 ? 22.538 10.331 -20.637 1.00 78.00 86 GLU A C 1
ATOM 688 O O . GLU A 1 86 ? 22.366 9.445 -21.473 1.00 78.00 86 GLU A O 1
ATOM 693 N N . THR A 1 87 ? 22.182 10.164 -19.362 1.00 75.88 87 THR A N 1
ATOM 694 C CA . THR A 1 87 ? 21.472 8.973 -18.886 1.00 75.88 87 THR A CA 1
ATOM 695 C C . THR A 1 87 ? 20.029 8.954 -19.390 1.00 75.88 87 THR A C 1
ATOM 697 O O . THR A 1 87 ? 19.523 7.888 -19.736 1.00 75.88 87 THR A O 1
ATOM 700 N N . VAL A 1 88 ? 19.374 10.117 -19.465 1.00 75.94 88 VAL A N 1
ATOM 701 C CA . VAL A 1 88 ? 18.032 10.258 -20.049 1.00 75.94 88 VAL A CA 1
ATOM 702 C C . VAL A 1 88 ? 18.044 9.889 -21.526 1.00 75.94 88 VAL A C 1
ATOM 704 O O . VAL A 1 88 ? 17.222 9.071 -21.941 1.00 75.94 88 VAL A O 1
ATOM 707 N N . ASP A 1 89 ? 18.992 10.428 -22.290 1.00 80.31 89 ASP A N 1
ATOM 708 C CA . ASP A 1 89 ? 19.115 10.135 -23.721 1.00 80.31 89 ASP A CA 1
ATOM 709 C C . ASP A 1 89 ? 19.396 8.647 -23.955 1.00 80.31 89 ASP A C 1
ATOM 711 O O . ASP A 1 89 ? 18.718 8.002 -24.749 1.00 80.31 89 ASP A O 1
ATOM 715 N N . TYR A 1 90 ? 20.285 8.050 -23.155 1.00 80.56 90 TYR A N 1
ATOM 716 C CA . TYR A 1 90 ? 20.551 6.614 -23.220 1.00 80.56 90 TYR A CA 1
ATOM 717 C C . TYR A 1 90 ? 19.310 5.754 -22.924 1.00 80.56 90 TYR A C 1
ATOM 719 O O . TYR A 1 90 ? 19.062 4.759 -23.603 1.00 80.56 90 TYR A O 1
ATOM 727 N N . ILE A 1 91 ? 18.505 6.119 -21.919 1.00 79.44 91 ILE A N 1
ATOM 728 C CA . ILE A 1 91 ? 17.246 5.417 -21.618 1.00 79.44 91 ILE A CA 1
ATOM 729 C C . ILE A 1 91 ? 16.250 5.576 -22.769 1.00 79.44 91 ILE A C 1
ATOM 731 O O . ILE A 1 91 ? 15.557 4.616 -23.109 1.00 79.44 91 ILE A O 1
ATOM 735 N N . LYS A 1 92 ? 16.182 6.763 -23.374 1.00 80.62 92 LYS A N 1
ATOM 736 C CA . LYS A 1 92 ? 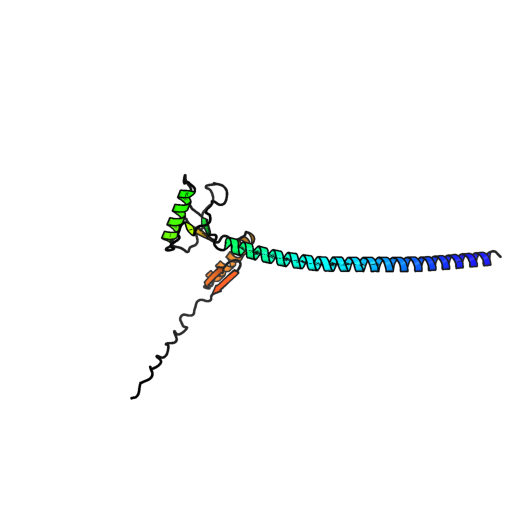15.324 7.026 -24.529 1.00 80.62 92 LYS A CA 1
ATOM 737 C C . LYS A 1 92 ? 15.712 6.138 -25.712 1.00 80.62 92 LYS A C 1
ATOM 739 O O . LYS A 1 92 ? 14.834 5.488 -26.278 1.00 80.62 92 LYS A O 1
ATOM 744 N N . ASP A 1 93 ? 17.003 6.038 -26.013 1.00 82.81 93 ASP A N 1
ATOM 745 C CA . ASP A 1 93 ? 17.523 5.177 -27.077 1.00 82.81 93 ASP A CA 1
ATOM 746 C C . ASP A 1 93 ? 17.173 3.705 -26.828 1.00 82.81 93 ASP A C 1
ATOM 748 O O . ASP A 1 93 ? 16.635 3.045 -27.715 1.00 82.81 93 ASP A O 1
ATOM 752 N N . ILE A 1 94 ? 17.351 3.213 -25.592 1.00 80.38 94 ILE A N 1
ATOM 753 C CA . ILE A 1 94 ? 16.951 1.846 -25.210 1.00 80.38 94 ILE A CA 1
ATOM 754 C C . ILE A 1 94 ? 15.465 1.609 -25.494 1.00 80.38 94 ILE A C 1
ATOM 756 O O . ILE A 1 94 ? 15.093 0.550 -25.993 1.00 80.38 94 ILE A O 1
ATOM 760 N N . ILE A 1 95 ? 14.590 2.561 -25.163 1.00 79.06 95 ILE A N 1
ATOM 761 C CA . ILE A 1 95 ? 13.149 2.400 -25.385 1.00 79.06 95 ILE A CA 1
ATOM 762 C C . ILE A 1 95 ? 12.828 2.377 -26.885 1.00 79.06 95 ILE A C 1
ATOM 764 O O . ILE A 1 95 ? 12.044 1.530 -27.324 1.00 79.06 95 ILE A O 1
ATOM 768 N N . ILE A 1 96 ? 13.469 3.234 -27.679 1.00 82.94 96 ILE A N 1
ATOM 769 C CA . ILE A 1 96 ? 13.313 3.254 -29.139 1.00 82.94 96 ILE A CA 1
ATOM 770 C C . ILE A 1 96 ? 13.760 1.918 -29.748 1.00 82.94 96 ILE A C 1
ATOM 772 O O . ILE A 1 96 ? 13.047 1.364 -30.587 1.00 82.94 96 ILE A O 1
ATOM 776 N N . GLU A 1 97 ? 14.871 1.345 -29.275 1.00 80.00 97 GLU A N 1
ATOM 777 C CA . GLU A 1 97 ? 15.352 0.020 -29.692 1.00 80.00 97 GLU A CA 1
ATOM 778 C C . GLU A 1 97 ? 14.336 -1.099 -29.414 1.00 80.00 97 GLU A C 1
ATOM 780 O O . GLU A 1 97 ? 14.250 -2.062 -30.178 1.00 80.00 97 GLU A O 1
ATOM 785 N N . THR A 1 98 ? 13.501 -0.967 -28.374 1.00 74.38 98 THR A N 1
ATOM 786 C CA . THR A 1 98 ? 12.418 -1.935 -28.110 1.00 74.38 98 THR A CA 1
ATOM 787 C C . THR A 1 98 ? 11.235 -1.836 -29.080 1.00 74.38 98 THR A C 1
ATOM 789 O O . THR A 1 98 ? 10.307 -2.642 -28.989 1.00 74.38 98 THR A O 1
ATOM 792 N N . GLY A 1 99 ? 11.249 -0.873 -30.008 1.00 75.06 99 GLY A N 1
ATOM 793 C CA . GLY A 1 99 ? 10.177 -0.628 -30.974 1.00 75.06 99 GLY A CA 1
ATOM 794 C C . GLY A 1 99 ? 9.063 0.283 -30.454 1.00 75.06 99 GLY A C 1
ATOM 795 O O . GLY A 1 99 ? 8.007 0.363 -31.081 1.00 75.06 99 GLY A O 1
ATOM 796 N N . THR A 1 100 ? 9.277 0.963 -29.322 1.00 77.69 100 THR A N 1
ATOM 797 C CA . THR A 1 100 ? 8.327 1.940 -28.771 1.00 77.69 100 THR A CA 1
ATOM 798 C C . THR A 1 100 ? 8.853 3.347 -29.025 1.00 77.69 100 THR A C 1
ATOM 800 O O . THR A 1 100 ? 9.947 3.687 -28.586 1.00 77.69 100 THR A O 1
ATOM 803 N N . GLN A 1 101 ? 8.082 4.178 -29.724 1.00 78.19 101 GLN A N 1
ATOM 804 C CA . GLN A 1 101 ? 8.413 5.594 -29.880 1.00 78.19 101 GLN A CA 1
ATOM 805 C C . GLN A 1 101 ? 7.979 6.345 -28.622 1.00 78.19 101 GLN A C 1
ATOM 807 O O . GLN A 1 101 ? 6.820 6.240 -28.229 1.00 78.19 101 GLN A O 1
ATOM 812 N N . ILE A 1 102 ? 8.915 7.056 -27.992 1.00 77.62 102 ILE A N 1
ATOM 813 C CA . ILE A 1 102 ? 8.645 7.940 -26.856 1.00 77.62 102 ILE A CA 1
ATOM 814 C C . ILE A 1 102 ? 9.306 9.289 -27.112 1.00 77.62 102 ILE A C 1
ATOM 816 O O . ILE A 1 102 ? 10.503 9.367 -27.414 1.00 77.62 102 ILE A O 1
ATOM 820 N N . ASP A 1 103 ? 8.528 10.350 -26.935 1.00 77.31 103 ASP A N 1
ATOM 821 C CA . ASP A 1 103 ? 9.019 11.719 -27.005 1.00 77.31 103 ASP A CA 1
ATOM 822 C C . ASP A 1 103 ? 9.511 12.206 -25.641 1.00 77.31 103 ASP A C 1
ATOM 824 O O . ASP A 1 103 ? 9.000 11.837 -24.584 1.00 77.31 103 ASP A O 1
ATOM 828 N N . SER A 1 104 ? 10.496 13.109 -25.647 1.00 72.81 104 SER A N 1
ATOM 829 C CA . SER A 1 104 ? 11.090 13.626 -24.405 1.00 72.81 104 SER A CA 1
ATOM 830 C C . SER A 1 104 ? 10.066 14.333 -23.501 1.00 72.81 104 SER A C 1
ATOM 832 O O . SER A 1 104 ? 10.245 14.363 -22.290 1.00 72.81 104 SER A O 1
ATOM 834 N N . HIS A 1 105 ? 8.977 14.864 -24.069 1.00 76.88 105 HIS A N 1
ATOM 835 C CA . HIS A 1 105 ? 7.901 15.541 -23.333 1.00 76.88 105 HIS A CA 1
ATOM 836 C C . HIS A 1 105 ? 6.944 14.577 -22.614 1.00 76.88 105 HIS A C 1
ATOM 838 O O . HIS A 1 105 ? 6.218 14.990 -21.712 1.00 76.88 105 HIS A O 1
ATOM 844 N N . GLU A 1 106 ? 6.922 13.302 -23.004 1.00 79.00 106 GLU A N 1
ATOM 845 C CA . GLU A 1 106 ? 6.093 12.273 -22.364 1.00 79.00 106 GLU A CA 1
ATOM 846 C C . GLU A 1 106 ? 6.730 11.776 -21.060 1.00 79.00 106 GLU A C 1
ATOM 848 O O . GLU A 1 106 ? 6.060 11.253 -20.165 1.00 79.00 106 GLU A O 1
ATOM 853 N N . ILE A 1 107 ? 8.040 11.981 -20.932 1.00 78.44 107 ILE A N 1
ATOM 854 C CA . ILE A 1 107 ? 8.813 11.636 -19.754 1.00 78.44 107 ILE A CA 1
ATOM 855 C C . ILE A 1 107 ? 8.691 12.776 -18.748 1.00 78.44 107 ILE A C 1
ATOM 857 O O . ILE A 1 107 ? 9.259 13.851 -18.916 1.00 78.44 107 ILE A O 1
ATOM 861 N N . LYS A 1 108 ? 7.972 12.520 -17.653 1.00 81.38 108 LYS A N 1
ATOM 862 C CA . LYS A 1 108 ? 7.820 13.509 -16.583 1.00 81.38 108 LYS A CA 1
ATOM 863 C C . LYS A 1 108 ? 9.132 13.747 -15.838 1.00 81.38 108 LYS A C 1
ATOM 865 O O . LYS A 1 108 ? 9.593 14.874 -15.768 1.00 81.38 108 LYS A O 1
ATOM 870 N N . ASN A 1 109 ? 9.689 12.687 -15.250 1.00 81.19 109 ASN A N 1
ATOM 871 C CA . ASN A 1 109 ? 10.888 12.734 -14.416 1.00 81.19 109 ASN A CA 1
ATOM 872 C C . ASN A 1 109 ? 11.714 11.462 -14.630 1.00 81.19 109 ASN A C 1
ATOM 874 O O . ASN A 1 109 ? 11.153 10.366 -14.671 1.00 81.19 109 ASN A O 1
ATOM 878 N N . ILE A 1 110 ? 13.037 11.605 -14.649 1.00 78.00 110 ILE A N 1
ATOM 879 C CA . ILE A 1 110 ? 13.994 10.498 -14.563 1.00 78.00 110 ILE A CA 1
ATOM 880 C C . ILE A 1 110 ? 14.973 10.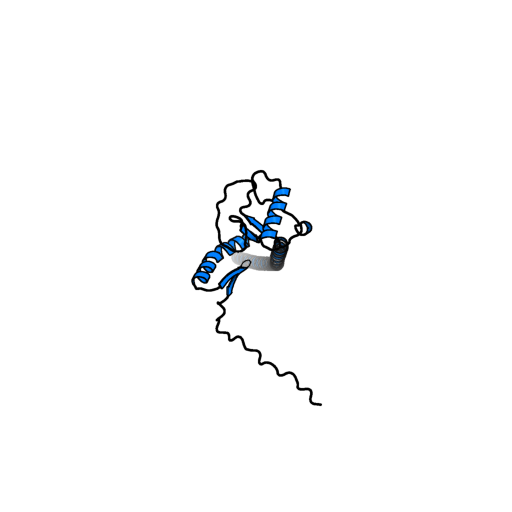830 -13.451 1.00 78.00 110 ILE A C 1
ATOM 882 O O . ILE A 1 110 ? 15.476 11.944 -13.365 1.00 78.00 110 ILE A O 1
ATOM 886 N N . TYR A 1 111 ? 15.221 9.862 -12.581 1.00 79.25 111 TYR A N 1
ATOM 887 C CA . TYR A 1 111 ? 16.208 9.993 -11.525 1.00 79.25 111 TYR A CA 1
ATOM 888 C C . TYR A 1 111 ? 16.679 8.618 -11.079 1.00 79.25 111 TYR A C 1
ATOM 890 O O . TYR A 1 111 ? 15.986 7.603 -11.202 1.00 79.25 111 TYR A O 1
ATOM 898 N N . ARG A 1 112 ? 17.876 8.599 -10.508 1.00 78.19 112 ARG A N 1
ATOM 899 C CA . ARG A 1 112 ? 18.476 7.400 -9.947 1.00 78.19 112 ARG A CA 1
ATOM 900 C C . ARG A 1 112 ? 17.856 7.057 -8.594 1.00 78.19 112 ARG A C 1
ATOM 902 O O . ARG A 1 112 ? 17.735 7.905 -7.712 1.00 78.19 112 ARG A O 1
ATOM 909 N N . ILE A 1 113 ? 17.540 5.781 -8.379 1.00 79.44 113 ILE A N 1
ATOM 910 C CA . ILE A 1 113 ? 17.034 5.295 -7.089 1.00 79.44 113 ILE A CA 1
ATOM 911 C C . ILE A 1 113 ? 18.198 4.751 -6.240 1.00 79.44 113 ILE A C 1
ATOM 913 O O . ILE A 1 113 ? 18.798 3.725 -6.558 1.00 79.44 113 ILE A O 1
ATOM 917 N N . GLY A 1 114 ? 18.489 5.403 -5.107 1.00 74.94 114 GLY A N 1
ATOM 918 C CA . GLY A 1 114 ? 19.479 4.958 -4.110 1.00 74.94 114 GLY A CA 1
ATOM 919 C C . GLY A 1 114 ? 20.856 5.631 -4.225 1.00 74.94 114 GLY A C 1
ATOM 920 O O . GLY A 1 114 ? 21.004 6.633 -4.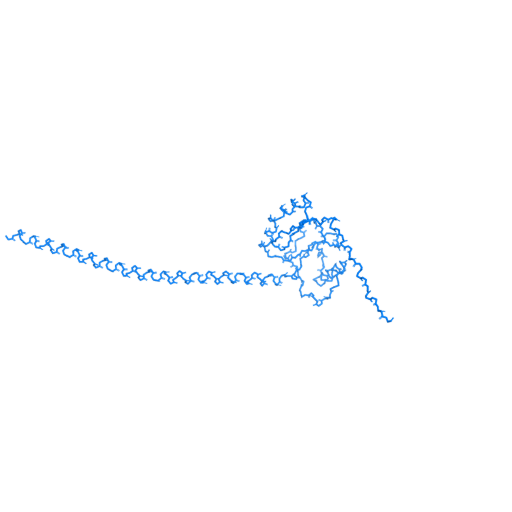913 1.00 74.94 114 GLY A O 1
ATOM 921 N N . LYS A 1 115 ? 21.885 5.076 -3.557 1.00 70.00 115 LYS A N 1
ATOM 922 C CA . LYS A 1 115 ? 23.285 5.576 -3.574 1.00 70.00 115 LYS A CA 1
ATOM 923 C C . LYS A 1 115 ? 24.141 4.916 -4.662 1.00 70.00 115 LYS A C 1
ATOM 925 O O . LYS A 1 115 ? 23.870 3.759 -5.006 1.00 70.00 115 LYS A O 1
ATOM 930 N N . ASN A 1 116 ? 25.128 5.641 -5.201 1.00 66.19 116 ASN A N 1
ATOM 931 C CA . ASN A 1 116 ? 26.021 5.183 -6.274 1.00 66.19 116 ASN A CA 1
ATOM 932 C C . ASN A 1 116 ? 27.002 4.108 -5.783 1.00 66.19 116 ASN A C 1
ATOM 934 O O . ASN A 1 116 ? 28.137 4.404 -5.433 1.00 66.19 116 ASN A O 1
ATOM 938 N N . ASN A 1 117 ? 26.534 2.861 -5.693 1.00 57.78 117 ASN A N 1
ATOM 939 C CA . ASN A 1 117 ? 27.346 1.722 -5.281 1.00 57.78 117 ASN A CA 1
ATOM 940 C C . ASN A 1 117 ? 27.328 0.647 -6.381 1.00 57.78 117 ASN A C 1
ATOM 942 O O . ASN A 1 117 ? 26.328 -0.052 -6.552 1.00 57.78 117 ASN A O 1
ATOM 946 N N . ASN A 1 118 ? 28.469 0.467 -7.053 1.00 52.25 118 ASN A N 1
ATOM 947 C CA . ASN A 1 118 ? 28.740 -0.450 -8.180 1.00 52.25 118 ASN A CA 1
ATOM 948 C C . ASN A 1 118 ? 28.614 -1.965 -7.882 1.00 52.25 118 ASN A C 1
ATOM 950 O O . ASN A 1 118 ? 29.200 -2.789 -8.578 1.00 52.25 118 ASN A O 1
ATOM 954 N N . LYS A 1 119 ? 27.907 -2.384 -6.825 1.00 43.66 119 LYS A N 1
ATOM 955 C CA . LYS A 1 119 ? 27.885 -3.786 -6.370 1.00 43.66 119 LYS A CA 1
ATOM 956 C C . LYS A 1 119 ? 26.473 -4.270 -6.052 1.00 43.66 119 LYS A C 1
ATOM 958 O O . LYS A 1 119 ? 26.123 -4.423 -4.884 1.00 43.66 119 LYS A O 1
ATOM 963 N N . ARG A 1 120 ? 25.662 -4.585 -7.067 1.00 40.94 120 ARG A N 1
ATOM 964 C CA . ARG A 1 120 ? 24.585 -5.579 -6.895 1.00 40.94 120 ARG A CA 1
ATOM 965 C C . ARG A 1 120 ? 24.553 -6.571 -8.062 1.00 40.94 120 ARG A C 1
ATOM 967 O O . ARG A 1 120 ? 24.552 -6.138 -9.210 1.00 40.94 120 ARG A O 1
ATOM 974 N N . PRO A 1 121 ? 24.546 -7.888 -7.778 1.00 34.94 121 PRO A N 1
ATOM 975 C CA . PRO A 1 121 ? 24.658 -8.914 -8.800 1.00 34.94 121 PRO A CA 1
ATOM 976 C C . PRO A 1 121 ? 23.343 -9.155 -9.547 1.00 34.94 121 PRO A C 1
ATOM 978 O O . PRO A 1 121 ? 22.239 -8.941 -9.041 1.00 34.94 121 PRO A O 1
ATOM 981 N N . ARG A 1 122 ? 23.532 -9.629 -10.778 1.00 43.22 122 ARG A N 1
ATOM 982 C CA . ARG A 1 122 ? 22.550 -9.923 -11.822 1.00 43.22 122 ARG A CA 1
ATOM 983 C C . ARG A 1 122 ? 21.664 -11.125 -11.475 1.00 43.22 122 ARG A C 1
ATOM 985 O O . ARG A 1 122 ? 22.162 -12.147 -11.012 1.00 43.22 122 ARG A O 1
ATOM 992 N N . ARG A 1 123 ? 20.374 -11.044 -11.822 1.00 27.31 123 ARG A N 1
ATOM 993 C CA . ARG A 1 123 ? 19.514 -12.212 -12.085 1.00 27.31 123 ARG A CA 1
ATOM 994 C C . ARG A 1 123 ? 18.624 -11.934 -13.297 1.00 27.31 123 ARG A C 1
ATOM 996 O O . ARG A 1 123 ? 17.856 -10.971 -13.298 1.00 27.31 123 ARG A O 1
ATOM 1003 N N . SER A 1 124 ? 18.781 -12.763 -14.325 1.00 37.12 124 SER A N 1
ATOM 1004 C CA . SER A 1 124 ? 18.014 -12.755 -15.569 1.00 37.12 124 SER A CA 1
ATOM 1005 C C . SER A 1 124 ? 16.720 -13.551 -15.407 1.00 37.12 124 SER A C 1
ATOM 1007 O O . SER A 1 124 ? 16.726 -14.569 -14.732 1.00 37.12 124 SER A O 1
ATOM 1009 N N . HIS A 1 125 ? 15.637 -13.081 -16.032 1.00 29.41 125 HIS A N 1
ATOM 1010 C CA . HIS A 1 125 ? 14.670 -13.881 -16.796 1.00 29.41 125 HIS A CA 1
ATOM 1011 C C . HIS A 1 125 ? 13.865 -12.926 -17.707 1.00 29.41 125 HIS A C 1
ATOM 1013 O O . HIS A 1 125 ? 13.493 -11.834 -17.286 1.00 29.41 125 HIS A O 1
ATOM 1019 N N . HIS A 1 126 ? 13.697 -13.357 -18.960 1.00 38.09 126 HIS A N 1
ATOM 1020 C CA . HIS A 1 126 ? 13.278 -12.649 -20.179 1.00 38.09 126 HIS A CA 1
ATOM 1021 C C . HIS A 1 126 ? 11.989 -11.810 -20.116 1.00 38.09 126 HIS A C 1
ATOM 1023 O O . HIS A 1 126 ? 11.029 -12.219 -19.464 1.00 38.09 126 HIS A O 1
ATOM 1029 N N . SER A 1 127 ? 11.941 -10.738 -20.927 1.00 41.41 127 SER A N 1
ATOM 1030 C CA . SER A 1 127 ? 10.956 -10.535 -22.019 1.00 41.41 127 SER A CA 1
ATOM 1031 C C . SER A 1 127 ? 10.805 -9.050 -22.402 1.00 41.41 127 SER A C 1
ATOM 1033 O O . SER A 1 127 ? 9.806 -8.454 -22.030 1.00 41.41 127 SER A O 1
ATOM 1035 N N . VAL A 1 128 ? 11.767 -8.492 -23.145 1.00 50.75 128 VAL A N 1
ATOM 1036 C CA . VAL A 1 128 ? 11.671 -7.463 -24.216 1.00 50.75 128 VAL A CA 1
ATOM 1037 C C . VAL A 1 128 ? 13.036 -7.541 -24.943 1.00 50.75 128 VAL A C 1
ATOM 1039 O O . VAL A 1 128 ? 14.006 -7.965 -24.308 1.00 50.75 128 VAL A O 1
ATOM 1042 N N . TYR A 1 129 ? 13.140 -7.221 -26.240 1.00 58.50 129 TYR A N 1
ATOM 1043 C CA . TYR A 1 129 ? 14.429 -7.055 -26.940 1.00 58.50 129 TYR A CA 1
ATOM 1044 C C . TYR A 1 129 ? 15.201 -5.872 -26.333 1.00 58.50 129 TYR A C 1
ATOM 1046 O O . TYR A 1 129 ? 15.208 -4.777 -26.874 1.00 58.50 129 TYR A O 1
ATOM 1054 N N . LEU A 1 130 ? 15.766 -6.073 -25.148 1.00 66.69 130 LEU A N 1
ATOM 1055 C CA . LEU A 1 130 ? 16.581 -5.099 -24.439 1.00 66.69 130 LEU A CA 1
ATOM 1056 C C . LEU A 1 130 ? 18.052 -5.490 -24.575 1.00 66.69 130 LEU A C 1
ATOM 1058 O O . LEU A 1 130 ? 18.354 -6.690 -24.665 1.00 66.69 130 LEU A O 1
ATOM 1062 N N . PRO A 1 131 ? 18.973 -4.515 -24.530 1.00 69.69 131 PRO A N 1
ATOM 1063 C CA . PRO A 1 131 ? 20.393 -4.809 -24.563 1.00 69.69 131 PRO A CA 1
ATOM 1064 C C . PRO A 1 131 ? 20.793 -5.774 -23.432 1.00 69.69 131 PRO A C 1
ATOM 1066 O O . PRO A 1 131 ? 20.222 -5.740 -22.330 1.00 69.69 131 PRO A O 1
ATOM 1069 N N . PRO A 1 132 ? 21.778 -6.657 -23.672 1.00 73.19 132 PRO A N 1
ATOM 1070 C CA . PRO A 1 132 ? 22.162 -7.687 -22.718 1.00 73.19 132 PRO A CA 1
ATOM 1071 C C . PRO A 1 132 ? 22.613 -7.073 -21.387 1.00 73.19 132 PRO A C 1
ATOM 1073 O O . PRO A 1 132 ? 23.595 -6.343 -21.312 1.00 73.19 132 PRO A O 1
ATOM 1076 N N . GLY A 1 133 ? 21.912 -7.424 -20.306 1.00 75.62 133 GLY A N 1
ATOM 1077 C CA . GLY A 1 133 ? 22.217 -6.959 -18.949 1.00 75.62 133 GLY A CA 1
ATOM 1078 C C . GLY A 1 133 ? 21.265 -5.895 -18.405 1.00 75.62 133 GLY A C 1
ATOM 1079 O O . GLY A 1 133 ? 21.269 -5.692 -17.189 1.00 75.62 133 GLY A O 1
ATOM 1080 N N . ILE A 1 134 ? 20.414 -5.306 -19.252 1.00 78.31 134 ILE A N 1
ATOM 1081 C CA . ILE A 1 134 ? 19.366 -4.372 -18.833 1.00 78.31 134 ILE A CA 1
ATOM 1082 C C . ILE A 1 134 ? 18.065 -5.130 -18.560 1.00 78.31 134 ILE A C 1
ATOM 1084 O O . ILE A 1 134 ? 17.677 -6.040 -19.293 1.00 78.31 134 ILE A O 1
ATOM 1088 N N . ASN A 1 135 ? 17.386 -4.773 -17.471 1.00 81.81 135 ASN A N 1
ATOM 1089 C CA . ASN A 1 135 ? 16.083 -5.328 -17.118 1.00 81.81 135 ASN A CA 1
ATOM 1090 C C . ASN A 1 135 ? 15.132 -4.205 -16.702 1.00 81.81 135 ASN A C 1
ATOM 1092 O O . ASN A 1 135 ? 15.537 -3.298 -15.979 1.00 81.81 135 ASN A O 1
ATOM 1096 N N . VAL A 1 136 ? 13.871 -4.291 -17.117 1.00 81.62 136 VAL A N 1
ATOM 1097 C CA . VAL A 1 136 ? 12.844 -3.283 -16.836 1.00 81.62 136 VAL A CA 1
ATOM 1098 C C . VAL A 1 136 ? 11.722 -3.922 -16.032 1.00 81.62 136 VAL A C 1
ATOM 1100 O O . VAL A 1 136 ? 11.261 -5.021 -16.344 1.00 81.62 136 VAL A O 1
ATOM 1103 N N . LYS A 1 137 ? 11.289 -3.247 -14.967 1.00 85.25 137 LYS A N 1
ATOM 1104 C CA . LYS A 1 137 ? 10.147 -3.668 -14.146 1.00 85.25 137 LYS A CA 1
ATOM 1105 C C . LYS A 1 137 ? 9.233 -2.492 -13.842 1.00 85.25 137 LYS A C 1
ATOM 1107 O O . LYS A 1 137 ? 9.670 -1.350 -13.843 1.00 85.25 137 LYS A O 1
ATOM 1112 N N . GLU A 1 138 ? 7.983 -2.794 -13.519 1.00 85.12 138 GLU A N 1
ATOM 1113 C CA . GLU A 1 138 ? 7.054 -1.821 -12.938 1.00 85.12 138 GLU A CA 1
ATOM 1114 C C . GLU A 1 138 ? 7.498 -1.424 -11.516 1.00 85.12 138 GLU A C 1
ATOM 1116 O O . GLU A 1 138 ? 8.058 -2.243 -10.774 1.00 85.12 138 GLU A O 1
ATOM 1121 N N . ASP A 1 139 ? 7.236 -0.174 -11.133 1.00 85.44 139 ASP A N 1
ATOM 1122 C CA . ASP A 1 139 ? 7.418 0.316 -9.762 1.00 85.44 139 ASP A CA 1
ATOM 1123 C C . ASP A 1 139 ? 6.235 -0.109 -8.880 1.00 85.44 139 ASP A C 1
ATOM 1125 O O . ASP A 1 139 ? 5.095 0.322 -9.062 1.00 85.44 139 ASP A O 1
ATOM 1129 N N . TYR A 1 140 ? 6.514 -0.949 -7.885 1.00 86.62 140 TYR A N 1
ATOM 1130 C CA . TYR A 1 140 ? 5.528 -1.396 -6.907 1.00 86.62 140 TYR A CA 1
ATOM 1131 C C . TYR A 1 140 ? 5.946 -1.018 -5.486 1.00 86.62 140 TYR A C 1
ATOM 1133 O O . TYR A 1 140 ? 7.130 -0.907 -5.161 1.00 86.62 140 TYR A O 1
ATOM 1141 N N . THR A 1 141 ? 4.956 -0.887 -4.601 1.00 87.75 141 THR A N 1
ATOM 1142 C CA . THR A 1 141 ? 5.195 -0.707 -3.165 1.00 87.75 141 THR A CA 1
ATOM 1143 C C . THR A 1 141 ? 5.854 -1.948 -2.555 1.00 87.75 141 THR A C 1
ATOM 1145 O O . THR A 1 141 ? 5.784 -3.057 -3.096 1.00 87.75 141 THR A O 1
ATOM 1148 N N . LYS A 1 142 ? 6.506 -1.772 -1.400 1.00 88.06 142 LYS A N 1
ATOM 1149 C CA . LYS A 1 142 ? 7.228 -2.856 -0.711 1.00 88.06 142 LYS A CA 1
ATOM 1150 C C . LYS A 1 142 ? 6.320 -4.044 -0.391 1.00 88.06 142 LYS A C 1
ATOM 1152 O O . LYS A 1 142 ? 6.707 -5.179 -0.645 1.00 88.06 142 LYS A O 1
ATOM 1157 N N . GLU A 1 143 ? 5.101 -3.776 0.065 1.00 89.00 143 GLU A N 1
ATOM 1158 C CA . GLU A 1 143 ? 4.110 -4.806 0.396 1.00 89.00 143 GLU A CA 1
ATOM 1159 C C . GLU A 1 143 ? 3.778 -5.698 -0.809 1.00 89.00 143 GLU A C 1
ATOM 1161 O O . GLU A 1 143 ? 3.737 -6.924 -0.706 1.00 89.00 143 GLU A O 1
ATOM 1166 N N . ILE A 1 144 ? 3.596 -5.099 -1.990 1.00 89.44 144 ILE A N 1
ATOM 1167 C CA . ILE A 1 144 ? 3.319 -5.842 -3.226 1.00 89.44 144 ILE A CA 1
ATOM 1168 C C . ILE A 1 144 ? 4.548 -6.648 -3.646 1.00 89.44 144 ILE A C 1
ATOM 1170 O O . ILE A 1 144 ? 4.416 -7.794 -4.074 1.00 89.44 144 ILE A O 1
ATOM 1174 N N . LEU A 1 145 ? 5.751 -6.078 -3.528 1.00 89.25 145 LEU A N 1
ATOM 1175 C CA . LEU A 1 145 ? 6.993 -6.785 -3.849 1.00 89.25 145 LEU A CA 1
ATOM 1176 C C . LEU A 1 145 ? 7.189 -8.019 -2.959 1.00 89.25 145 LEU A C 1
ATOM 1178 O O . LEU A 1 145 ? 7.605 -9.067 -3.458 1.00 89.25 145 LEU A O 1
ATOM 1182 N N . GLU A 1 146 ? 6.850 -7.923 -1.675 1.00 92.19 146 GLU A N 1
ATOM 1183 C CA . GLU A 1 146 ? 6.881 -9.044 -0.735 1.00 92.19 146 GLU A CA 1
ATOM 1184 C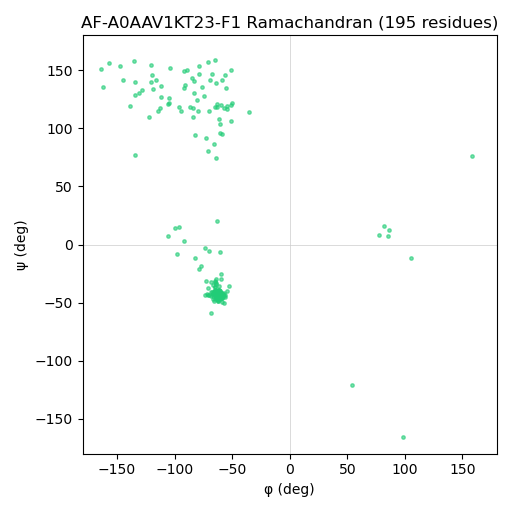 C . GLU A 1 146 ? 5.853 -10.120 -1.095 1.00 92.19 146 GLU A C 1
ATOM 1186 O O . GLU A 1 146 ? 6.229 -11.285 -1.241 1.00 92.19 146 GLU A O 1
ATOM 1191 N N . LYS A 1 147 ? 4.596 -9.740 -1.360 1.00 93.56 147 LYS A N 1
ATOM 1192 C CA . LYS A 1 147 ? 3.565 -10.672 -1.853 1.00 93.56 147 LYS A CA 1
ATOM 1193 C C . LYS A 1 147 ? 4.006 -11.374 -3.138 1.00 93.56 147 LYS A C 1
ATOM 1195 O O . LYS A 1 147 ? 3.912 -12.592 -3.259 1.00 93.56 147 LYS A O 1
ATOM 1200 N N . ARG A 1 148 ? 4.563 -10.635 -4.101 1.00 92.69 148 ARG A N 1
ATOM 1201 C CA . ARG A 1 148 ? 5.078 -11.212 -5.354 1.00 92.69 148 ARG A CA 1
ATOM 1202 C C . ARG A 1 148 ? 6.212 -12.198 -5.100 1.00 92.69 148 ARG A C 1
ATOM 1204 O O . ARG A 1 148 ? 6.257 -13.229 -5.761 1.00 92.69 148 ARG A O 1
ATOM 1211 N N . LYS A 1 149 ? 7.110 -11.908 -4.154 1.00 92.31 149 LYS A N 1
ATOM 1212 C CA . LYS A 1 149 ? 8.185 -12.825 -3.751 1.00 92.31 149 LYS A CA 1
ATOM 1213 C C . LYS A 1 149 ? 7.622 -14.120 -3.158 1.00 92.31 149 LYS A C 1
ATOM 1215 O O . LYS A 1 149 ? 8.140 -15.186 -3.468 1.00 92.31 149 LYS A O 1
ATOM 1220 N N . GLN A 1 150 ? 6.550 -14.037 -2.371 1.00 93.94 150 GLN A N 1
ATOM 1221 C CA . GLN A 1 150 ? 5.853 -15.208 -1.827 1.00 93.94 150 GLN A CA 1
ATOM 1222 C C . GLN A 1 150 ? 5.135 -16.032 -2.907 1.00 93.94 150 GLN A C 1
ATOM 1224 O O . GLN A 1 150 ? 5.062 -17.249 -2.788 1.00 93.94 150 GLN A O 1
ATOM 1229 N N . LEU A 1 151 ? 4.640 -15.397 -3.975 1.00 93.31 151 LEU A N 1
ATOM 1230 C CA . LEU A 1 151 ? 3.965 -16.077 -5.090 1.00 93.31 151 LEU A CA 1
ATOM 1231 C C . LEU A 1 151 ? 4.925 -16.674 -6.136 1.00 93.31 151 LEU A C 1
ATOM 1233 O O . LEU A 1 151 ? 4.488 -17.436 -6.998 1.00 93.31 151 LEU A O 1
ATOM 1237 N N . GLN A 1 152 ? 6.222 -16.346 -6.096 1.00 90.94 152 GLN A N 1
ATOM 1238 C CA . GLN A 1 152 ? 7.206 -16.870 -7.057 1.00 90.94 152 GLN A CA 1
ATOM 1239 C C . GLN A 1 152 ? 7.323 -18.404 -7.067 1.00 90.94 152 GLN A C 1
ATOM 1241 O O . GLN A 1 152 ? 7.304 -18.963 -8.162 1.00 90.94 152 GLN A O 1
ATOM 1246 N N . PRO A 1 153 ? 7.389 -19.106 -5.918 1.00 93.81 153 PRO A N 1
ATOM 1247 C CA . PRO A 1 153 ? 7.449 -20.567 -5.903 1.00 93.81 153 PRO A CA 1
ATOM 1248 C C . PRO A 1 153 ? 6.238 -21.203 -6.596 1.00 93.81 153 PRO A C 1
ATOM 1250 O O . PRO A 1 153 ? 6.392 -22.052 -7.469 1.00 93.81 153 PRO A O 1
ATOM 1253 N N . GLN A 1 154 ? 5.032 -20.711 -6.293 1.00 91.69 154 GLN A N 1
ATOM 1254 C CA . GLN A 1 154 ? 3.792 -21.192 -6.910 1.00 91.69 154 GLN A CA 1
ATOM 1255 C C . GLN A 1 154 ? 3.770 -20.931 -8.421 1.00 91.69 154 GLN A C 1
ATOM 1257 O O . GLN A 1 154 ? 3.363 -21.786 -9.203 1.00 91.69 154 GLN A O 1
ATOM 1262 N N . LEU A 1 155 ? 4.250 -19.762 -8.856 1.00 92.06 155 LEU A N 1
ATOM 1263 C CA . LEU A 1 155 ? 4.382 -19.435 -10.275 1.00 92.06 155 LEU A CA 1
ATOM 1264 C C . LEU A 1 155 ? 5.297 -20.431 -11.007 1.00 92.06 155 LEU A C 1
ATOM 1266 O O . LEU A 1 155 ? 4.989 -20.842 -12.127 1.00 92.06 155 LEU A O 1
ATOM 1270 N N . GLU A 1 156 ? 6.428 -20.793 -10.403 1.00 91.56 156 GLU A N 1
ATOM 1271 C CA . GLU A 1 156 ? 7.367 -21.759 -10.976 1.00 91.56 156 GLU A CA 1
ATOM 1272 C C . GLU A 1 156 ? 6.770 -23.166 -11.043 1.00 91.56 156 GLU A C 1
ATOM 1274 O O . GLU A 1 156 ? 6.929 -23.841 -12.059 1.00 91.56 156 GLU A O 1
ATOM 1279 N N . GLU A 1 157 ? 6.053 -23.597 -10.007 1.00 92.19 157 GLU A N 1
ATOM 1280 C CA . GLU A 1 157 ? 5.346 -24.881 -9.996 1.00 92.19 157 GLU A CA 1
ATOM 1281 C C . GLU A 1 157 ? 4.289 -24.963 -11.099 1.00 92.19 157 GLU A C 1
ATOM 1283 O O . GLU A 1 157 ? 4.259 -25.935 -11.853 1.00 92.19 157 GLU A O 1
ATOM 1288 N N . GLU A 1 158 ? 3.459 -23.934 -11.257 1.00 88.56 158 GLU A N 1
ATOM 1289 C CA . GLU A 1 158 ? 2.428 -23.910 -12.298 1.00 88.56 158 GLU A CA 1
ATOM 1290 C C . GLU A 1 158 ? 3.026 -23.908 -13.709 1.00 88.56 158 GLU A C 1
ATOM 1292 O O . GLU A 1 158 ? 2.529 -24.598 -14.602 1.00 88.56 158 GLU A O 1
ATOM 1297 N N . ARG A 1 159 ? 4.152 -23.213 -13.910 1.00 88.81 159 ARG A N 1
ATOM 1298 C CA . ARG A 1 159 ? 4.898 -23.275 -15.176 1.00 88.81 159 ARG A CA 1
ATOM 1299 C C . ARG A 1 159 ? 5.479 -24.662 -15.433 1.00 88.81 159 ARG A C 1
ATOM 1301 O O . ARG A 1 159 ? 5.411 -25.134 -16.565 1.00 88.81 159 ARG A O 1
ATOM 1308 N N . LYS A 1 160 ? 6.003 -25.338 -14.403 1.00 90.75 160 LYS A N 1
ATOM 1309 C CA . LYS A 1 160 ? 6.495 -26.726 -14.506 1.00 90.75 160 LYS A CA 1
ATOM 1310 C C . LYS A 1 160 ? 5.375 -27.712 -14.847 1.00 90.75 160 LYS A C 1
ATOM 1312 O O . LYS A 1 160 ? 5.619 -28.655 -15.589 1.00 90.75 160 LYS A O 1
ATOM 1317 N N . LYS A 1 161 ? 4.148 -27.467 -14.375 1.00 88.75 161 LYS A N 1
ATOM 1318 C CA . LYS A 1 161 ? 2.946 -28.239 -14.746 1.00 88.75 161 LYS A CA 1
ATOM 1319 C C . LYS A 1 161 ? 2.485 -28.000 -16.194 1.00 88.75 161 LYS A C 1
ATOM 1321 O O . LYS A 1 161 ? 1.557 -28.661 -16.646 1.00 88.75 161 LYS A O 1
ATOM 1326 N N . GLY A 1 162 ? 3.103 -27.065 -16.922 1.00 84.94 162 GLY A N 1
ATOM 1327 C CA . GLY A 1 162 ? 2.735 -26.713 -18.296 1.00 84.94 162 GLY A CA 1
ATOM 1328 C C . GLY A 1 162 ? 1.615 -25.673 -18.406 1.00 84.94 162 GLY A C 1
ATOM 1329 O O . GLY A 1 162 ? 1.154 -25.389 -19.512 1.00 84.94 162 GLY A O 1
ATOM 1330 N N . ASN A 1 163 ? 1.185 -25.070 -17.291 1.00 87.56 163 ASN A N 1
ATOM 1331 C CA . ASN A 1 163 ? 0.215 -23.978 -17.309 1.00 87.56 163 ASN A CA 1
ATOM 1332 C C . ASN A 1 163 ? 0.890 -22.655 -17.702 1.00 87.56 163 ASN A C 1
ATOM 1334 O O . ASN A 1 163 ? 2.031 -22.366 -17.331 1.00 87.56 163 ASN A O 1
ATOM 1338 N N . ILE A 1 164 ? 0.157 -21.790 -18.409 1.00 86.38 164 ILE A N 1
ATOM 1339 C CA . ILE A 1 164 ? 0.622 -20.433 -18.709 1.00 86.38 164 ILE A CA 1
ATOM 1340 C C . ILE A 1 164 ? 0.328 -19.568 -17.482 1.00 86.38 164 ILE A C 1
ATOM 1342 O O . ILE A 1 164 ? -0.779 -19.051 -17.326 1.00 86.38 164 ILE A O 1
ATOM 1346 N N . ALA A 1 165 ? 1.315 -19.421 -16.600 1.00 89.81 165 ALA A N 1
ATOM 1347 C CA . ALA A 1 165 ? 1.190 -18.631 -15.378 1.00 89.81 165 ALA A CA 1
ATOM 1348 C C . ALA A 1 165 ? 2.053 -17.356 -15.410 1.00 89.81 165 ALA A C 1
ATOM 1350 O O . ALA A 1 165 ? 3.224 -17.371 -15.823 1.00 89.81 165 ALA A O 1
ATOM 1351 N N . PHE A 1 166 ? 1.479 -16.238 -14.957 1.00 89.75 166 PHE A N 1
ATOM 1352 C CA . PHE A 1 166 ? 2.162 -14.947 -14.821 1.00 89.75 166 PHE A CA 1
ATOM 1353 C C . PHE A 1 166 ? 1.626 -14.138 -13.631 1.00 89.75 166 PHE A C 1
ATOM 1355 O O . PHE A 1 166 ? 0.482 -14.302 -13.209 1.00 89.75 166 PHE A O 1
ATOM 1362 N N . LEU A 1 167 ? 2.465 -13.254 -13.085 1.00 90.81 167 LEU A N 1
ATOM 1363 C CA . LEU A 1 167 ? 2.102 -12.374 -11.973 1.00 90.81 167 LEU A CA 1
ATOM 1364 C C . LEU A 1 167 ? 1.671 -11.005 -12.492 1.00 90.81 167 LEU A C 1
ATOM 1366 O O . LEU A 1 167 ? 2.492 -10.276 -13.054 1.00 90.81 167 LEU A O 1
ATOM 1370 N N . LYS A 1 168 ? 0.425 -10.617 -12.222 1.00 89.12 168 LYS A N 1
ATOM 1371 C CA . LYS A 1 168 ? -0.082 -9.265 -12.476 1.00 89.12 168 LYS A CA 1
ATOM 1372 C C . LYS A 1 168 ? -0.363 -8.594 -11.136 1.00 89.12 168 LYS A C 1
ATOM 1374 O O . LYS A 1 168 ? -1.217 -9.071 -10.393 1.00 89.12 168 LYS A O 1
ATOM 1379 N N . TYR A 1 169 ? 0.350 -7.506 -10.839 1.00 86.44 169 TYR A N 1
ATOM 1380 C CA . TYR A 1 169 ? 0.276 -6.830 -9.540 1.00 86.44 169 TYR A CA 1
ATOM 1381 C C . TYR A 1 169 ? 0.547 -7.807 -8.373 1.00 86.44 169 TYR A C 1
ATOM 1383 O O . TYR A 1 169 ? 1.604 -8.440 -8.366 1.00 86.44 169 TYR A O 1
ATOM 1391 N N . ASP A 1 170 ? -0.380 -7.988 -7.431 1.00 88.31 170 ASP A N 1
ATOM 1392 C CA . ASP A 1 170 ? -0.280 -8.929 -6.308 1.00 88.31 170 ASP A CA 1
ATOM 1393 C C . ASP A 1 170 ? -0.971 -10.285 -6.558 1.00 88.31 170 ASP A C 1
ATOM 1395 O O . ASP A 1 170 ? -1.180 -11.053 -5.622 1.00 88.31 170 ASP A O 1
ATOM 1399 N N . LYS A 1 171 ? -1.314 -10.602 -7.816 1.00 91.81 171 LYS A N 1
ATOM 1400 C CA . LYS A 1 171 ? -2.091 -11.799 -8.174 1.00 91.81 171 LYS A CA 1
ATOM 1401 C C . LYS A 1 171 ? -1.339 -12.726 -9.121 1.00 91.81 171 LYS A C 1
ATOM 1403 O O . LYS A 1 171 ? -0.720 -12.285 -10.094 1.00 91.81 171 LYS A O 1
ATOM 1408 N N . LEU A 1 172 ? -1.472 -14.028 -8.872 1.00 92.06 172 LEU A N 1
ATOM 1409 C CA . LEU A 1 172 ? -1.076 -15.094 -9.789 1.00 92.06 172 LEU A CA 1
ATOM 1410 C C . LEU A 1 172 ? -2.229 -15.393 -10.750 1.00 92.06 172 LEU A C 1
ATOM 1412 O O . LEU A 1 172 ? -3.312 -15.791 -10.329 1.00 92.06 172 LEU A O 1
ATOM 1416 N N . ILE A 1 173 ? -1.999 -15.189 -12.046 1.00 90.94 173 ILE A N 1
ATOM 1417 C CA . ILE A 1 173 ? -2.975 -15.482 -13.095 1.00 90.94 173 ILE A CA 1
ATOM 1418 C C . ILE A 1 173 ? -2.527 -16.741 -13.824 1.00 90.94 173 ILE A C 1
ATOM 1420 O O . ILE A 1 173 ? -1.445 -16.775 -14.411 1.00 90.94 173 ILE A O 1
ATOM 1424 N N . MET A 1 174 ? -3.387 -17.756 -13.807 1.00 89.25 174 MET A N 1
ATOM 1425 C CA . MET A 1 174 ? -3.202 -19.005 -14.536 1.00 89.25 174 MET A CA 1
ATOM 1426 C C . MET A 1 174 ? -4.118 -19.018 -15.756 1.00 89.25 174 MET A C 1
ATOM 1428 O O . MET A 1 174 ? -5.332 -18.844 -15.643 1.00 89.25 174 MET A O 1
ATOM 1432 N N . LYS A 1 175 ? -3.541 -19.247 -16.931 1.00 85.19 175 LYS A N 1
ATOM 1433 C CA . LYS A 1 175 ? -4.272 -19.572 -18.150 1.00 85.19 175 LYS A CA 1
ATOM 1434 C C . LYS A 1 175 ? -3.957 -21.013 -18.519 1.00 85.19 175 LYS A C 1
ATOM 1436 O O . LYS A 1 175 ? -2.791 -21.389 -18.647 1.00 85.19 175 LYS A O 1
ATOM 1441 N N . LYS A 1 176 ? -5.005 -21.813 -18.711 1.00 77.56 176 LYS A N 1
ATOM 1442 C CA . LYS A 1 176 ? -4.842 -23.115 -19.353 1.00 77.56 176 LYS A CA 1
ATOM 1443 C C . LYS A 1 176 ? -4.371 -22.878 -20.793 1.00 77.56 176 LYS A C 1
ATOM 1445 O O . LYS A 1 176 ? -4.853 -21.926 -21.420 1.00 77.56 176 LYS A O 1
ATOM 1450 N N . PRO A 1 177 ? -3.425 -23.678 -21.306 1.00 72.12 177 PRO A N 1
ATOM 1451 C CA . PRO A 1 177 ? -3.078 -23.618 -22.717 1.00 72.12 177 PRO A CA 1
ATOM 1452 C C . PRO A 1 177 ? -4.353 -23.823 -23.543 1.00 72.12 177 PRO A C 1
ATOM 1454 O O . PRO A 1 177 ? -5.192 -24.658 -23.213 1.00 72.12 177 PRO A O 1
ATOM 1457 N N . ILE A 1 178 ? -4.544 -22.992 -24.568 1.00 66.31 178 ILE A N 1
ATOM 1458 C CA . ILE A 1 178 ? -5.686 -23.125 -25.473 1.00 66.31 178 ILE A CA 1
ATOM 1459 C C . ILE A 1 178 ? -5.512 -24.455 -26.201 1.00 66.31 178 ILE A C 1
ATOM 1461 O O . ILE A 1 178 ? -4.525 -24.630 -26.920 1.00 66.31 178 ILE A O 1
ATOM 1465 N N . ASP A 1 179 ? -6.464 -25.370 -26.028 1.00 61.22 179 ASP A N 1
ATOM 1466 C CA . ASP A 1 179 ? -6.545 -26.570 -26.849 1.00 61.22 179 ASP A CA 1
ATOM 1467 C C . ASP A 1 179 ? -6.586 -26.147 -28.321 1.00 61.22 179 ASP A C 1
ATOM 1469 O O . ASP A 1 179 ? -7.520 -25.477 -28.776 1.00 61.22 179 ASP A O 1
ATOM 1473 N N . LYS A 1 180 ? -5.557 -26.535 -29.084 1.00 57.34 180 LYS A N 1
ATOM 1474 C CA . LYS A 1 180 ? -5.462 -26.287 -30.535 1.00 57.34 180 LYS A C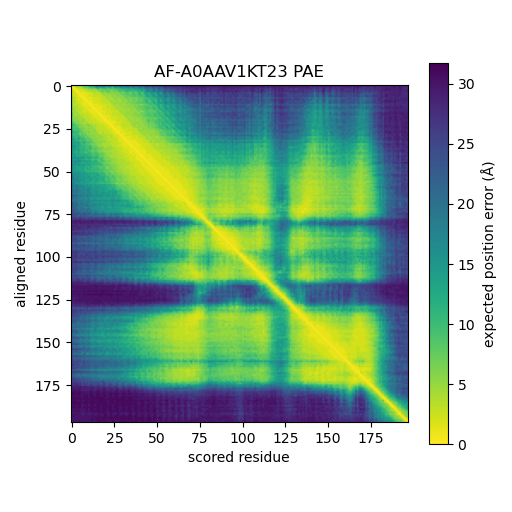A 1
ATOM 1475 C C . LYS A 1 180 ? -6.610 -26.939 -31.328 1.00 57.34 180 LYS A C 1
ATOM 1477 O O . LYS A 1 180 ? -6.721 -26.707 -32.525 1.00 57.34 180 LYS A O 1
ATOM 1482 N N . THR A 1 181 ? -7.449 -27.736 -30.666 1.00 54.75 181 THR A N 1
ATOM 1483 C CA . THR A 1 181 ? -8.640 -28.409 -31.194 1.00 54.75 181 THR A CA 1
ATOM 1484 C C . THR A 1 181 ? -9.926 -27.604 -31.036 1.00 54.75 181 THR A C 1
ATOM 1486 O O . THR A 1 181 ? -10.980 -28.103 -31.426 1.00 54.75 181 THR A O 1
ATOM 1489 N N . ARG A 1 182 ? -9.894 -26.363 -30.514 1.00 51.44 182 ARG A N 1
ATOM 1490 C CA . ARG A 1 182 ? -11.013 -25.432 -30.732 1.00 51.44 182 ARG A CA 1
ATOM 1491 C C . ARG A 1 182 ? -11.057 -25.101 -32.214 1.00 51.44 182 ARG A C 1
ATOM 1493 O O . ARG A 1 182 ? -10.435 -24.145 -32.674 1.00 51.44 182 ARG A O 1
ATOM 1500 N N . ASP A 1 183 ? -11.768 -25.973 -32.914 1.00 52.69 183 ASP A N 1
ATOM 1501 C CA . ASP A 1 183 ? -12.145 -25.904 -34.304 1.00 52.69 183 ASP A CA 1
ATOM 1502 C C . ASP A 1 183 ? -12.409 -24.440 -34.625 1.00 52.69 183 ASP A C 1
ATOM 1504 O O . ASP A 1 183 ? -13.276 -23.796 -34.013 1.00 52.69 183 ASP A O 1
ATOM 1508 N N . LYS A 1 184 ? -11.564 -23.868 -35.487 1.00 61.19 184 LYS A N 1
ATOM 1509 C CA . LYS A 1 184 ? -11.813 -22.546 -36.043 1.00 61.19 184 LYS A CA 1
ATOM 1510 C C . LYS A 1 184 ? -13.146 -22.714 -36.745 1.00 61.19 184 LYS A C 1
ATOM 1512 O O . LYS A 1 184 ? -13.147 -23.233 -37.854 1.00 61.19 184 LYS A O 1
ATOM 1517 N N . ARG A 1 185 ? -14.263 -22.372 -36.086 1.00 60.34 185 ARG A N 1
ATOM 1518 C CA . ARG A 1 185 ? -15.583 -22.424 -36.711 1.00 60.34 185 ARG A CA 1
ATOM 1519 C C . ARG A 1 185 ? -15.420 -21.652 -38.003 1.00 60.34 185 ARG A C 1
ATOM 1521 O O . ARG A 1 185 ? -15.232 -20.433 -37.965 1.00 60.34 185 ARG A O 1
ATOM 1528 N N . LYS A 1 186 ? -15.386 -22.376 -39.121 1.00 61.28 186 LYS A N 1
ATOM 1529 C CA . LYS A 1 186 ? -15.512 -21.763 -40.425 1.00 61.28 186 LYS A CA 1
ATOM 1530 C C . LYS A 1 186 ? -16.809 -20.983 -40.307 1.00 61.28 186 LYS A C 1
ATOM 1532 O O . LYS A 1 186 ? -17.832 -21.545 -39.916 1.00 61.28 186 LYS A O 1
ATOM 1537 N N . ARG A 1 187 ? -16.738 -19.664 -40.474 1.00 59.81 187 ARG A N 1
ATOM 1538 C CA . ARG A 1 187 ? -17.958 -18.922 -40.757 1.00 59.81 187 ARG A CA 1
ATOM 1539 C C . ARG A 1 187 ? -18.499 -19.597 -42.011 1.00 59.81 187 ARG A C 1
ATOM 1541 O O . ARG A 1 187 ? -17.769 -19.680 -42.992 1.00 59.81 187 ARG A O 1
ATOM 1548 N N . GLU A 1 188 ? -19.684 -20.184 -41.914 1.00 64.69 188 GLU A N 1
ATOM 1549 C CA . GLU A 1 188 ? -20.465 -20.511 -43.100 1.00 64.69 188 GLU A CA 1
ATOM 1550 C C . GLU A 1 188 ? -20.502 -19.218 -43.921 1.00 64.69 188 GLU A C 1
ATOM 1552 O O . GLU A 1 188 ? -20.865 -18.166 -43.379 1.00 64.69 188 GLU A O 1
ATOM 1557 N N . ASP A 1 189 ? -20.019 -19.260 -45.163 1.00 62.09 189 ASP A N 1
ATOM 1558 C CA . ASP A 1 189 ? -20.100 -18.114 -46.058 1.00 62.09 189 ASP A CA 1
ATOM 1559 C C . ASP A 1 189 ? -21.587 -17.811 -46.238 1.00 62.09 189 ASP A C 1
ATOM 1561 O O . ASP A 1 189 ? -22.318 -18.548 -46.900 1.00 62.09 189 ASP A O 1
ATOM 1565 N N . SER A 1 190 ? -22.071 -16.761 -45.575 1.00 66.06 190 SER A N 1
ATOM 1566 C CA . SER A 1 190 ? -23.443 -16.308 -45.740 1.00 66.06 190 SER A CA 1
ATOM 1567 C C . SER A 1 190 ? -23.605 -15.901 -47.200 1.00 66.06 190 SER A C 1
ATOM 1569 O O . SER A 1 190 ? -23.041 -14.885 -47.617 1.00 66.06 190 SER A O 1
ATOM 1571 N N . GLY A 1 191 ? -24.331 -16.710 -47.976 1.00 61.28 191 GLY A N 1
ATOM 1572 C CA . GLY A 1 191 ? -24.663 -16.400 -49.360 1.00 61.28 191 GLY A CA 1
ATOM 1573 C C . GLY A 1 191 ? -25.259 -14.999 -49.429 1.00 61.28 191 GLY A C 1
ATOM 1574 O O . GLY A 1 191 ? -26.245 -14.702 -48.752 1.00 61.28 191 GLY A O 1
ATOM 1575 N N . SER A 1 192 ? -24.611 -14.117 -50.189 1.00 69.75 192 SER A N 1
ATOM 1576 C CA . SER A 1 192 ? -25.132 -12.773 -50.428 1.00 69.75 192 SER A CA 1
ATOM 1577 C C . SER A 1 192 ? -26.511 -12.873 -51.085 1.00 69.75 192 SER A C 1
ATOM 1579 O O . SER A 1 192 ? -26.726 -13.775 -51.897 1.00 69.75 192 SER A O 1
ATOM 1581 N N . PRO A 1 193 ? -27.464 -11.998 -50.727 1.00 69.31 193 PRO A N 1
ATOM 1582 C CA . PRO A 1 193 ? -28.818 -12.086 -51.247 1.00 69.31 193 PRO A CA 1
ATOM 1583 C C . PRO A 1 193 ? -28.790 -11.881 -52.765 1.00 69.31 193 PRO A C 1
ATOM 1585 O O . PRO A 1 193 ? -28.331 -10.847 -53.249 1.00 69.31 193 PRO A O 1
ATOM 1588 N N . ASN A 1 194 ? -29.272 -12.875 -53.513 1.00 63.75 194 ASN A N 1
ATOM 1589 C CA . ASN A 1 194 ? -29.461 -12.753 -54.954 1.00 63.75 194 ASN A CA 1
ATOM 1590 C C . ASN A 1 194 ? -30.505 -11.664 -55.220 1.00 63.75 194 ASN A C 1
ATOM 1592 O O . ASN A 1 194 ? -31.662 -11.792 -54.820 1.00 63.75 194 ASN A O 1
ATOM 1596 N N . SER A 1 195 ? -30.101 -10.602 -55.914 1.00 60.12 195 SER A N 1
ATOM 1597 C CA . SER A 1 195 ? -31.018 -9.608 -56.462 1.00 60.12 195 SER A CA 1
ATOM 1598 C C . SER A 1 195 ? -31.760 -10.220 -57.651 1.00 60.12 195 SER A C 1
ATOM 1600 O O . SER A 1 195 ? -31.271 -10.194 -58.779 1.00 60.12 195 SER A O 1
ATOM 1602 N N . SER A 1 196 ? -32.925 -10.809 -57.398 1.00 63.25 196 SER A N 1
ATOM 1603 C CA . SER A 1 196 ? -33.874 -11.170 -58.450 1.00 63.25 196 SER A CA 1
ATOM 1604 C C . SER A 1 196 ? -34.478 -9.894 -59.042 1.00 63.25 196 SER A C 1
ATOM 1606 O O . SER A 1 196 ? -35.182 -9.173 -58.333 1.00 63.25 196 SER A O 1
ATOM 1608 N N . THR A 1 197 ? -34.191 -9.636 -60.320 1.00 50.16 197 THR A N 1
ATOM 1609 C CA . THR A 1 197 ? -34.997 -8.770 -61.197 1.00 50.16 197 THR A CA 1
ATOM 1610 C C . THR A 1 197 ? -35.528 -9.630 -62.329 1.00 50.16 197 THR A C 1
ATOM 1612 O O . THR A 1 197 ? -34.753 -10.507 -62.776 1.00 50.16 197 THR A O 1
#

Radius of gyration: 38.12 Å; Cα contacts (8 Å, |Δi|>4): 89; chains: 1; bounding box: 66×44×143 Å

pLDDT: mean 80.49, std 15.06, range [27.31, 97.44]

Organism: NCBI:txid213953

Nearest PDB structures (foldseek):
  2yko-assembly1_A  TM=6.540E-01  e=5.581E-03  Homo sapiens
  2ykp-assembly1_A  TM=5.767E-01  e=5.215E-03  Homo sapiens
  2ykq-assembly1_A  TM=6.108E-01  e=1.346E-02  Homo sapiens
  2ldy-assembly1_A  TM=4.036E-01  e=8.965E-02  Homo sapiens
  3ja7-assembly1_A  TM=3.296E-01  e=8.377E+00  Tequatrovirus T4

Foldseek 3Di:
DVVVVVVVVVVVVVVVVVVVVVVVVVVVVVVVVVVVVVVVVVVVVVVVVVVVVVVVVVVVVVVVCVVQVPPKDKPQDDPVPDDPVRVLVVVQVQCVQLVDHDDPVNDPDDDDDDDPDPDDDDDDDDDTPGPPRMDMDGDDDPVQVVLVVVCVVVQVVCVVVVWPWDDDRNDIDTDRPPDPPPPPPDPPPPPDDDPDD

Solvent-accessible surface area (backbone atoms only — not comparable to full-atom values): 12331 Å² total; per-residue (Å²): 115,65,71,64,50,52,54,50,52,53,55,47,51,54,51,51,50,53,50,50,50,53,50,50,53,51,52,50,49,55,52,48,53,55,48,50,53,52,49,48,53,53,50,54,51,49,53,54,48,53,52,50,50,54,54,49,53,54,50,51,53,51,53,53,47,63,74,29,68,85,38,73,43,79,39,67,79,84,66,87,89,61,53,75,66,58,51,52,53,51,53,50,51,54,41,44,68,57,72,43,90,79,58,78,86,76,57,85,82,86,81,84,89,80,77,99,65,102,77,78,86,90,83,90,81,91,92,72,76,56,65,93,70,51,48,79,42,76,52,70,57,69,70,43,52,50,50,40,60,68,44,45,64,59,43,51,51,40,41,73,74,63,34,52,50,50,77,58,82,77,40,83,46,78,40,76,71,78,64,88,74,66,69,78,74,71,74,74,80,76,75,74,82,79,83,85,126

Sequence (197 aa):
MDKSMELLLSNLDEKLNNQTEIITTAVTKNVMEAIDERLKTITEENTKLKAKISTLEHKLNIIELEKRKYNLVFFGIEESGKTEAETVDYIKDIIIETGTQIDSHEIKNIYRIGKNNNKRPRRSHHSVYLPPGINVKEDYTKEILEKRKQLQPQLEEERKKGNIAFLKYDKLIMKKPIDKTRDKRKREDSGSPNSST

Mean predicted aligned error: 14.48 Å